Protein AF-A0A8T4QTF2-F1 (afdb_monomer)

Sequence (251 aa):
MQKRGQLYIIAALIFSAVLYTLATQANTYRQEDFAEGFDDLSTNYATESERLVNSLLYSNQDVLSGFTNFTLLFTGYTKSKNPSFGLIYIFEFNETIQVGNFLDRPIIIDTGDAQSYDFHNLEGCFDRVSAVVKFAGLSFSSDVAAGDIQECILTFPTKDQIWIGVDDAWYPFSVVRGKPTLMIVTRQEAQEQRKVFIGGEGFVRNNRDRPGLRSHCEQLSLTSCELAGNRRLCCVRDGDCVPQYNCMEEG

Solvent-accessible surface area (backbone atoms only — not comparable to full-atom values): 14714 Å² total; per-residue (Å²): 126,70,74,62,57,55,54,55,54,53,52,52,52,52,52,50,51,52,51,49,58,70,68,49,76,80,71,83,78,73,78,69,56,85,67,70,56,53,67,55,54,52,52,46,49,59,54,52,51,52,53,47,52,54,51,26,65,76,64,76,48,66,49,66,63,52,50,50,52,50,50,51,48,48,50,16,53,42,36,72,78,37,80,54,63,25,39,35,40,40,36,38,51,93,65,31,30,39,37,39,30,36,25,88,47,64,34,39,37,35,66,34,59,100,87,45,84,40,80,42,72,37,42,38,38,33,86,67,55,55,57,51,79,57,93,79,81,87,56,85,54,58,90,63,56,83,76,82,50,52,75,20,46,51,75,46,71,63,57,69,46,39,34,41,35,54,92,94,45,47,45,42,35,38,62,38,85,78,40,65,28,41,39,38,46,30,56,43,76,94,74,74,48,73,50,75,50,78,47,58,66,36,67,49,87,90,48,60,76,79,81,69,69,62,77,51,59,83,77,46,96,53,101,48,44,74,54,84,73,97,51,54,24,36,64,44,97,87,31,45,71,41,56,53,84,72,66,73,79,81,122

Structure (mmCIF, N/CA/C/O backbone):
data_AF-A0A8T4QTF2-F1
#
_entry.id   AF-A0A8T4QTF2-F1
#
loop_
_atom_site.group_PDB
_atom_site.id
_atom_site.type_symbol
_atom_site.label_atom_id
_atom_site.label_alt_id
_atom_site.label_comp_id
_atom_site.label_asym_id
_atom_site.label_entity_id
_atom_site.label_seq_id
_atom_site.pdbx_PDB_ins_code
_atom_site.Cartn_x
_atom_site.Cartn_y
_atom_site.Cartn_z
_atom_site.occupancy
_atom_site.B_iso_or_equiv
_atom_site.auth_seq_id
_atom_site.auth_comp_id
_atom_site.auth_asym_id
_atom_site.auth_atom_id
_atom_site.pdbx_PDB_model_num
ATOM 1 N N . MET A 1 1 ? -47.418 16.179 64.081 1.00 54.69 1 MET A N 1
ATOM 2 C CA . MET A 1 1 ? -47.709 16.414 62.644 1.00 54.69 1 MET A CA 1
ATOM 3 C C . MET A 1 1 ? -46.486 16.339 61.710 1.00 54.69 1 MET A C 1
ATOM 5 O O . MET A 1 1 ? -46.691 16.221 60.512 1.00 54.69 1 MET A O 1
ATOM 9 N N . GLN A 1 2 ? -45.236 16.300 62.199 1.00 58.75 2 GLN A N 1
ATOM 10 C CA . GLN A 1 2 ? -44.028 16.322 61.344 1.00 58.75 2 GLN A CA 1
ATOM 11 C C . GLN A 1 2 ? -43.726 15.036 60.540 1.00 58.75 2 GLN A C 1
ATOM 13 O O . GLN A 1 2 ? -43.054 15.110 59.517 1.00 58.75 2 GLN A O 1
ATOM 18 N N . LYS A 1 3 ? -44.256 13.865 60.930 1.00 68.88 3 LYS A N 1
ATOM 19 C CA . LYS A 1 3 ? -43.952 12.588 60.243 1.00 68.88 3 LYS A CA 1
ATOM 20 C C . LYS A 1 3 ? -44.583 12.451 58.849 1.00 68.88 3 LYS A C 1
ATOM 22 O O . LYS A 1 3 ? -44.072 11.709 58.022 1.00 68.88 3 LYS A O 1
ATOM 27 N N . ARG A 1 4 ? -45.678 13.171 58.570 1.00 76.00 4 ARG A N 1
ATOM 28 C CA . ARG A 1 4 ? -46.347 13.123 57.255 1.00 76.00 4 ARG A CA 1
ATOM 29 C C . ARG A 1 4 ? -45.612 13.957 56.202 1.00 76.00 4 ARG A C 1
ATOM 31 O O . ARG A 1 4 ? -45.563 13.548 55.053 1.00 76.00 4 ARG A O 1
ATOM 38 N N . GLY A 1 5 ? -44.992 15.073 56.598 1.00 82.38 5 GLY A N 1
ATOM 39 C CA . GLY A 1 5 ? -44.22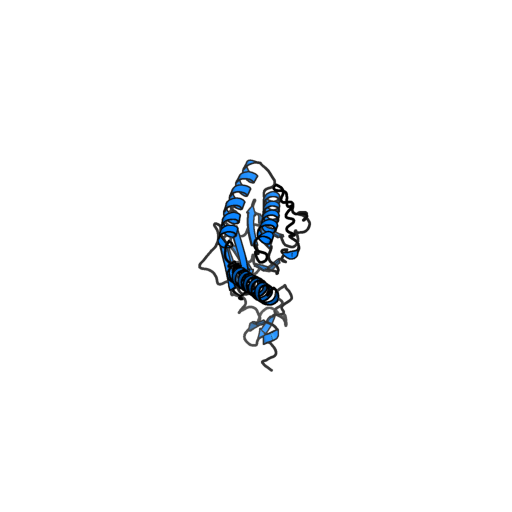1 15.932 55.688 1.00 82.38 5 GLY A CA 1
ATOM 40 C C . GLY A 1 5 ? -42.953 15.263 55.151 1.00 82.38 5 GLY A C 1
ATOM 41 O O . GLY A 1 5 ? -42.646 15.388 53.972 1.00 82.38 5 GLY A O 1
ATOM 42 N N . GLN A 1 6 ? -42.265 14.478 55.988 1.00 86.50 6 GLN A N 1
ATOM 43 C CA . GLN A 1 6 ? -41.068 13.729 55.583 1.00 86.50 6 GLN A CA 1
ATOM 44 C C . GLN A 1 6 ? -41.366 12.687 54.495 1.00 86.50 6 GLN A C 1
ATOM 46 O O . GLN A 1 6 ? -40.556 12.502 53.591 1.00 86.50 6 GLN A O 1
ATOM 51 N N . LEU A 1 7 ? -42.551 12.066 54.531 1.00 89.38 7 LEU A N 1
ATOM 52 C CA . LEU A 1 7 ? -42.971 11.094 53.520 1.00 89.38 7 LEU A CA 1
ATOM 53 C C . LEU A 1 7 ? -43.098 11.736 52.128 1.00 89.38 7 LEU A C 1
ATOM 55 O O . LEU A 1 7 ? -42.626 11.168 51.148 1.00 89.38 7 LEU A O 1
ATOM 59 N N . TYR A 1 8 ? -43.689 12.933 52.044 1.00 92.69 8 TYR A N 1
ATOM 60 C CA . TYR A 1 8 ? -43.851 13.642 50.770 1.00 92.69 8 TYR A CA 1
ATOM 61 C C . TYR A 1 8 ? -42.515 14.092 50.177 1.00 92.69 8 TYR A C 1
ATOM 63 O O . TYR A 1 8 ? -42.328 14.006 48.967 1.00 92.69 8 TYR A O 1
ATOM 71 N N . ILE A 1 9 ? -41.572 14.516 51.023 1.00 92.44 9 ILE A N 1
ATOM 72 C CA . ILE A 1 9 ? -40.227 14.904 50.577 1.00 92.44 9 ILE A CA 1
ATOM 73 C C . ILE A 1 9 ? -39.484 13.689 50.009 1.00 92.44 9 ILE A C 1
ATOM 75 O O . ILE A 1 9 ? -38.908 13.781 48.929 1.00 92.44 9 ILE A O 1
ATOM 79 N N . ILE A 1 10 ? -39.545 12.538 50.687 1.00 93.88 10 ILE A N 1
ATOM 80 C CA . ILE A 1 10 ? -38.922 11.296 50.205 1.00 93.88 10 ILE A CA 1
ATOM 81 C C . ILE A 1 10 ? -39.551 10.853 48.878 1.00 93.88 10 ILE A C 1
ATOM 83 O O . ILE A 1 10 ? -38.829 10.531 47.937 1.00 93.88 10 ILE A O 1
ATOM 87 N N . ALA A 1 11 ? -40.882 10.895 48.768 1.00 94.88 11 ALA A N 1
ATOM 88 C CA . ALA A 1 11 ? -41.582 10.542 47.536 1.00 94.88 11 ALA A CA 1
ATOM 89 C C . ALA A 1 11 ? -41.180 11.447 46.358 1.00 94.88 11 ALA A C 1
ATOM 91 O O . ALA A 1 11 ? -40.914 10.948 45.266 1.00 94.88 11 ALA A O 1
ATOM 92 N N . ALA A 1 12 ? -41.067 12.760 46.579 1.00 95.69 12 ALA A N 1
ATOM 93 C CA . ALA A 1 12 ? -40.634 13.709 45.554 1.00 95.69 12 ALA A CA 1
ATOM 94 C C . ALA A 1 12 ? -39.188 13.457 45.089 1.00 95.69 12 ALA A C 1
ATOM 96 O O . ALA A 1 12 ? -38.886 13.594 43.903 1.00 95.69 12 ALA A O 1
ATOM 97 N N . LEU A 1 13 ? -38.308 13.041 46.003 1.00 95.69 13 LEU A N 1
ATOM 98 C CA . LEU A 1 13 ? -36.909 12.728 45.706 1.00 95.69 13 LEU A CA 1
ATOM 99 C C . LEU A 1 13 ? -36.795 11.457 44.853 1.00 95.69 13 LEU A C 1
ATOM 101 O O . LEU A 1 13 ? -36.074 11.447 43.857 1.00 95.69 13 LEU A O 1
ATOM 105 N N . ILE A 1 14 ? -37.578 10.424 45.181 1.00 96.19 14 ILE A N 1
ATOM 106 C CA . ILE A 1 14 ? -37.669 9.190 44.386 1.00 96.19 14 ILE A CA 1
ATOM 107 C C . ILE A 1 14 ? -38.201 9.500 42.984 1.00 96.19 14 ILE A C 1
ATOM 109 O O . ILE A 1 14 ? -37.605 9.075 41.997 1.00 96.19 14 ILE A O 1
ATOM 113 N N . PHE A 1 15 ? -39.275 10.287 42.876 1.00 96.38 15 PHE A N 1
ATOM 114 C CA . PHE A 1 15 ? -39.830 10.675 41.576 1.00 96.38 15 PHE A CA 1
ATOM 115 C C . PHE A 1 15 ? -38.834 11.469 40.730 1.00 96.38 15 PHE A C 1
ATOM 117 O O . PHE A 1 15 ? -38.688 11.196 39.541 1.00 96.38 15 PHE A O 1
ATOM 124 N N . SER A 1 16 ? -38.108 12.404 41.342 1.00 94.94 16 SER A N 1
ATOM 125 C CA . SER A 1 16 ? -37.064 13.177 40.662 1.00 94.94 16 SER A CA 1
ATOM 126 C C . SER A 1 16 ? -35.930 12.283 40.156 1.00 94.94 16 SER A C 1
ATOM 128 O O . SER A 1 16 ? -35.481 12.453 39.026 1.00 94.94 16 SER A O 1
ATOM 130 N N . ALA A 1 17 ? -35.503 11.296 40.949 1.00 93.81 17 ALA A N 1
ATOM 131 C CA . ALA A 1 17 ? -34.475 10.340 40.544 1.00 93.81 17 ALA A CA 1
ATOM 132 C C . ALA A 1 17 ? -34.941 9.459 39.374 1.00 93.81 17 ALA A C 1
ATOM 134 O O . ALA A 1 17 ? -34.198 9.271 38.413 1.00 93.81 17 ALA A O 1
ATOM 135 N N . VAL A 1 18 ? -36.186 8.973 39.405 1.00 94.62 18 VAL A N 1
ATOM 136 C CA . VAL A 1 18 ? -36.769 8.185 38.306 1.00 94.62 18 VAL A CA 1
ATOM 137 C C . VAL A 1 18 ? -36.859 9.019 37.027 1.00 94.62 18 VAL A C 1
ATOM 139 O O . VAL A 1 18 ? -36.421 8.562 35.975 1.00 94.62 18 VAL A O 1
ATOM 142 N N . LEU A 1 19 ? -37.356 10.256 37.114 1.00 94.69 19 LEU A N 1
ATOM 143 C CA . LEU A 1 19 ? -37.434 11.163 35.967 1.00 94.69 19 LEU A CA 1
ATOM 144 C C . LEU A 1 19 ? -36.053 11.493 35.401 1.00 94.69 19 LEU A C 1
ATOM 146 O O . LEU A 1 19 ? -35.892 11.496 34.186 1.00 94.69 19 LEU A O 1
ATOM 150 N N . TYR A 1 20 ? -35.055 11.718 36.259 1.00 92.75 20 TYR A N 1
ATOM 151 C CA . TYR A 1 20 ? -33.676 11.927 35.826 1.00 92.75 20 TYR A CA 1
ATOM 152 C C . TYR A 1 20 ? -33.142 10.704 35.079 1.00 92.75 20 TYR A C 1
ATOM 154 O O . TYR A 1 20 ? -32.617 10.855 33.986 1.00 92.75 20 TYR A O 1
ATOM 162 N N . THR A 1 21 ? -33.360 9.501 35.615 1.00 86.00 21 THR A N 1
ATOM 163 C CA . THR A 1 21 ? -32.896 8.247 34.998 1.00 86.00 21 THR A CA 1
ATOM 164 C C . THR A 1 21 ? -33.556 7.999 33.638 1.00 86.00 21 THR A C 1
ATOM 166 O O . THR A 1 21 ? -32.902 7.524 32.715 1.00 86.00 21 THR A O 1
ATOM 169 N N . LEU A 1 22 ? -34.839 8.351 33.496 1.00 85.50 22 LEU A N 1
ATOM 170 C CA . LEU A 1 22 ? -35.576 8.264 32.230 1.00 85.50 22 LEU A CA 1
ATOM 171 C C . LEU A 1 22 ? -35.169 9.353 31.225 1.00 85.50 22 LEU A C 1
ATOM 173 O O . LEU A 1 22 ? -35.201 9.114 30.022 1.00 85.50 22 LEU A O 1
ATOM 177 N N . ALA A 1 23 ? -34.816 10.549 31.704 1.00 85.69 23 ALA A N 1
ATOM 178 C CA . ALA A 1 23 ? -34.397 11.668 30.862 1.00 85.69 23 ALA A CA 1
ATOM 179 C C . ALA A 1 23 ? -32.939 11.540 30.402 1.00 85.69 23 ALA A C 1
ATOM 181 O O . ALA A 1 23 ? -32.593 11.980 29.305 1.00 85.69 23 ALA A O 1
ATOM 182 N N . THR A 1 24 ? -32.073 10.935 31.216 1.00 83.12 24 THR A N 1
ATOM 183 C CA . THR A 1 24 ? -30.716 10.598 30.802 1.00 83.12 24 THR A CA 1
ATOM 184 C C . THR A 1 24 ? -30.779 9.469 29.789 1.00 83.12 24 THR A C 1
ATOM 186 O O . THR A 1 24 ? -31.102 8.335 30.134 1.00 83.12 24 THR A O 1
ATOM 189 N N . GLN A 1 25 ? -30.433 9.763 28.537 1.00 63.28 25 GLN A N 1
ATOM 190 C CA . GLN A 1 25 ? -30.141 8.725 27.555 1.00 63.28 25 GLN A CA 1
ATOM 191 C C . GLN A 1 25 ? -28.893 7.968 28.022 1.00 63.28 25 GLN A C 1
ATOM 193 O O . GLN A 1 25 ? -27.762 8.385 27.780 1.00 63.28 25 GLN A O 1
ATOM 198 N N . ALA A 1 26 ? -29.102 6.880 28.763 1.00 57.25 26 ALA A N 1
ATOM 199 C CA . ALA A 1 26 ? -28.045 5.955 29.123 1.00 57.25 26 ALA A CA 1
ATOM 200 C C . ALA A 1 26 ? -27.598 5.251 27.839 1.00 57.25 26 ALA A C 1
ATOM 202 O O . ALA A 1 26 ? -28.331 4.435 27.289 1.00 57.25 26 ALA A O 1
ATOM 203 N N . ASN A 1 27 ? -26.405 5.602 27.364 1.00 53.06 27 ASN A N 1
ATOM 204 C CA . ASN A 1 27 ? -25.771 5.061 26.165 1.00 53.06 27 ASN A CA 1
ATOM 205 C C . ASN A 1 27 ? -26.536 5.323 24.867 1.00 53.06 27 ASN A C 1
ATOM 207 O O . ASN A 1 27 ? -27.290 4.488 24.370 1.00 53.06 27 ASN A O 1
ATOM 211 N N . THR A 1 28 ? -26.208 6.437 24.215 1.00 43.06 28 THR A N 1
ATOM 212 C CA . THR A 1 28 ? -26.259 6.454 22.755 1.00 43.06 28 THR A CA 1
ATOM 213 C C . THR A 1 28 ? -25.203 5.462 22.271 1.00 43.06 28 THR A C 1
ATOM 215 O O . THR A 1 28 ? -24.020 5.787 22.196 1.00 43.06 28 THR A O 1
ATOM 218 N N . TYR A 1 29 ? -25.612 4.221 22.005 1.00 44.94 29 TYR A N 1
ATOM 219 C CA . TYR A 1 29 ? -24.789 3.270 21.272 1.00 44.94 29 TYR A CA 1
ATOM 220 C C . TYR A 1 29 ? -24.725 3.801 19.838 1.00 44.94 29 TYR A C 1
ATOM 222 O O . TYR A 1 29 ? -25.570 3.487 19.003 1.00 44.94 29 TYR A O 1
ATOM 230 N N . ARG A 1 30 ? -23.790 4.723 19.578 1.00 49.03 30 ARG A N 1
ATOM 231 C CA . ARG A 1 30 ? -23.415 5.057 18.209 1.00 49.03 30 ARG A CA 1
ATOM 232 C C . ARG A 1 30 ? -22.780 3.797 17.663 1.00 49.03 30 ARG A C 1
ATOM 234 O O . ARG A 1 30 ? -21.640 3.477 17.979 1.00 49.03 30 ARG A O 1
ATOM 241 N N . GLN A 1 31 ? -23.574 3.056 16.909 1.00 45.44 31 GLN A N 1
ATOM 242 C CA . GLN A 1 31 ? -23.059 2.081 15.978 1.00 45.44 31 GLN A CA 1
ATOM 243 C C . GLN A 1 31 ? -22.327 2.920 14.926 1.00 45.44 31 GLN A C 1
ATOM 245 O O . GLN A 1 31 ? -22.936 3.376 13.965 1.00 45.44 31 GLN A O 1
ATOM 250 N N . GLU A 1 32 ? -21.068 3.279 15.207 1.00 50.56 32 GLU A N 1
ATOM 251 C CA . GLU A 1 32 ? -20.176 3.758 14.160 1.00 50.56 32 GLU A CA 1
ATOM 252 C C . GLU A 1 32 ? -20.115 2.612 13.166 1.00 50.56 32 GLU A C 1
ATOM 254 O O . GLU A 1 32 ? -19.647 1.511 13.474 1.00 50.56 32 GLU A O 1
ATOM 259 N N . ASP A 1 33 ? -20.717 2.835 12.007 1.00 54.78 33 ASP A N 1
ATOM 260 C CA . ASP A 1 33 ? -20.550 1.935 10.894 1.00 54.78 33 ASP A CA 1
ATOM 261 C C . ASP A 1 33 ? -19.053 2.011 10.586 1.00 54.78 33 ASP A C 1
ATOM 263 O O . ASP A 1 33 ? -18.577 3.012 10.073 1.00 54.78 33 ASP A O 1
ATOM 267 N N . PHE A 1 34 ? -18.261 1.005 10.962 1.00 53.62 34 PHE A N 1
ATOM 268 C CA . PHE A 1 34 ? -16.804 1.002 10.726 1.00 53.62 34 PHE A CA 1
ATOM 269 C C . PHE A 1 34 ? -16.446 1.070 9.221 1.00 53.62 34 PHE A C 1
ATOM 271 O O . PHE A 1 34 ? -15.280 1.200 8.846 1.00 53.62 34 PHE A O 1
ATOM 278 N N . ALA A 1 35 ? -17.461 0.979 8.357 1.00 57.09 35 ALA A N 1
ATOM 279 C CA . ALA A 1 35 ? -17.429 1.285 6.935 1.00 57.09 35 ALA A CA 1
ATOM 280 C C . ALA A 1 35 ? -17.369 2.792 6.611 1.00 57.09 35 ALA A C 1
ATOM 282 O O . ALA A 1 35 ? -16.917 3.156 5.523 1.00 57.09 35 ALA A O 1
ATOM 283 N N . GLU A 1 36 ? -17.851 3.649 7.507 1.00 62.19 36 GLU A N 1
ATOM 284 C CA . GLU A 1 36 ? -17.919 5.096 7.347 1.00 62.19 36 GLU A CA 1
ATOM 285 C C . GLU A 1 36 ? -16.490 5.657 7.351 1.00 62.19 36 GLU A C 1
ATOM 287 O O . GLU A 1 36 ? -15.720 5.500 8.299 1.00 62.19 36 GLU A O 1
ATOM 292 N N . GLY A 1 37 ? -16.091 6.233 6.219 1.00 73.44 37 GLY A N 1
ATOM 293 C CA . GLY A 1 37 ? -14.753 6.773 6.007 1.00 73.44 37 GLY A CA 1
ATOM 294 C C . GLY A 1 37 ? -13.768 5.851 5.285 1.00 73.44 37 GLY A C 1
ATOM 295 O O . GLY A 1 37 ? -12.701 6.329 4.919 1.00 73.44 37 GLY A O 1
ATOM 296 N N . PHE A 1 38 ? -14.077 4.577 5.002 1.00 79.56 38 PHE A N 1
ATOM 297 C CA . PHE A 1 38 ? -13.170 3.754 4.179 1.00 79.56 38 PHE A CA 1
ATOM 298 C C . PHE A 1 38 ? -12.968 4.356 2.781 1.00 79.56 38 PHE A C 1
ATOM 300 O O . PHE A 1 38 ? -11.829 4.536 2.340 1.00 79.56 38 PHE A O 1
ATOM 307 N N . ASP A 1 39 ? -14.068 4.697 2.110 1.00 81.00 39 ASP A N 1
ATOM 308 C CA . ASP A 1 39 ? -14.041 5.284 0.769 1.00 81.00 39 ASP A CA 1
ATOM 309 C C . ASP A 1 39 ? -13.392 6.674 0.788 1.00 81.00 39 ASP A C 1
ATOM 311 O O . ASP A 1 39 ? -12.603 7.000 -0.102 1.00 81.00 39 ASP A O 1
ATOM 315 N N . ASP A 1 40 ? -13.647 7.458 1.841 1.00 85.00 40 ASP A N 1
ATOM 316 C CA . ASP A 1 40 ? -13.049 8.781 2.021 1.00 85.00 40 ASP A CA 1
ATOM 317 C C . ASP A 1 40 ? -11.539 8.683 2.233 1.00 85.00 40 ASP A C 1
ATOM 319 O O . ASP A 1 40 ? -10.783 9.344 1.526 1.00 85.00 40 ASP A O 1
ATOM 323 N N . LEU A 1 41 ? -11.069 7.832 3.154 1.00 85.31 41 LEU A N 1
ATOM 324 C CA . LEU A 1 41 ? -9.639 7.620 3.396 1.00 85.31 41 LEU A CA 1
ATOM 325 C C . LEU A 1 41 ? -8.950 7.086 2.138 1.00 85.31 41 LEU A C 1
ATOM 327 O O . LEU A 1 41 ? -7.855 7.534 1.801 1.00 85.31 41 LEU A O 1
ATOM 331 N N . SER A 1 42 ? -9.607 6.186 1.408 1.00 83.12 42 SER A N 1
ATOM 332 C CA . SER A 1 42 ? -9.046 5.615 0.186 1.00 83.12 42 SER A CA 1
ATOM 333 C C . SER A 1 42 ? -8.917 6.645 -0.937 1.00 83.12 42 SER A C 1
ATOM 335 O O . SER A 1 42 ? -7.863 6.766 -1.565 1.00 83.12 42 SER A O 1
ATOM 337 N N . THR A 1 43 ? -9.963 7.445 -1.147 1.00 84.25 43 THR A N 1
ATOM 338 C CA . THR A 1 43 ? -9.974 8.543 -2.125 1.00 84.25 43 THR A CA 1
ATOM 339 C C . THR A 1 43 ? -8.966 9.629 -1.752 1.00 84.25 43 THR A C 1
ATOM 341 O O . THR A 1 43 ? -8.285 10.182 -2.621 1.00 84.25 43 THR A O 1
ATOM 344 N N . ASN A 1 44 ? -8.835 9.915 -0.456 1.00 87.44 44 ASN A N 1
ATOM 345 C CA . ASN A 1 44 ? -7.905 10.909 0.055 1.00 87.44 44 ASN A CA 1
ATOM 346 C C . ASN A 1 44 ? -6.452 10.461 -0.154 1.00 87.44 44 ASN A C 1
ATOM 348 O O . ASN A 1 44 ? -5.662 11.239 -0.674 1.00 87.44 44 ASN A O 1
ATOM 352 N N . TYR A 1 45 ? -6.106 9.195 0.126 1.00 87.12 45 TYR A N 1
ATOM 353 C CA . TYR A 1 45 ? -4.770 8.683 -0.207 1.00 87.12 45 TYR A CA 1
ATOM 354 C C . TYR A 1 45 ? -4.488 8.806 -1.705 1.00 87.12 45 TYR A C 1
ATOM 356 O O . TYR A 1 45 ? -3.437 9.315 -2.086 1.00 87.12 45 TYR A O 1
ATOM 364 N N . ALA A 1 46 ? -5.411 8.358 -2.564 1.00 83.94 46 ALA A N 1
ATOM 365 C CA . ALA A 1 46 ? -5.227 8.412 -4.015 1.00 83.94 46 ALA A CA 1
ATOM 366 C C . ALA A 1 46 ? -4.933 9.843 -4.494 1.00 83.94 46 ALA A C 1
ATOM 368 O O . ALA A 1 46 ? -3.967 10.071 -5.216 1.00 83.94 46 ALA A O 1
ATOM 369 N N . THR A 1 47 ? -5.712 10.814 -4.014 1.00 86.62 47 THR A N 1
ATOM 370 C CA . THR A 1 47 ? -5.574 12.224 -4.402 1.00 86.62 47 THR A CA 1
ATOM 371 C C . THR A 1 47 ? -4.301 12.862 -3.836 1.00 86.62 47 THR A C 1
ATOM 373 O O . THR A 1 47 ? -3.578 13.559 -4.548 1.00 86.62 47 THR A O 1
ATOM 376 N N . GLU A 1 48 ? -4.010 12.647 -2.553 1.00 88.88 48 GLU A N 1
ATOM 377 C CA . GLU A 1 48 ? -2.868 13.274 -1.879 1.00 88.88 48 GLU A CA 1
ATOM 378 C C . GLU A 1 48 ? -1.533 12.654 -2.303 1.00 88.88 48 GLU A C 1
ATOM 380 O O . GLU A 1 48 ? -0.545 13.372 -2.448 1.00 88.88 48 GLU A O 1
ATOM 385 N N . SER A 1 49 ? -1.505 11.350 -2.591 1.00 87.25 49 SER A N 1
ATOM 386 C CA . SER A 1 49 ? -0.313 10.679 -3.119 1.00 87.25 49 SER A CA 1
ATOM 387 C C . SER A 1 49 ? 0.070 11.196 -4.511 1.00 87.25 49 SER A C 1
ATOM 389 O O . SER A 1 49 ? 1.242 11.481 -4.751 1.00 87.25 49 SER A O 1
ATOM 391 N N . GLU A 1 50 ? -0.898 11.420 -5.406 1.00 86.06 50 GLU A N 1
ATOM 392 C CA . GLU A 1 50 ? -0.650 12.015 -6.725 1.00 86.06 50 GLU A CA 1
ATOM 393 C C . GLU A 1 50 ? -0.120 13.455 -6.608 1.00 86.06 50 GLU A C 1
ATOM 395 O O . GLU A 1 50 ? 0.863 13.828 -7.255 1.00 86.06 50 GLU A O 1
ATOM 400 N N . ARG A 1 51 ? -0.731 14.272 -5.738 1.00 89.12 51 ARG A N 1
ATOM 401 C CA . ARG A 1 51 ? -0.269 15.642 -5.454 1.00 89.12 51 ARG A CA 1
ATOM 402 C C . ARG A 1 51 ? 1.151 15.662 -4.905 1.00 89.12 51 ARG A C 1
ATOM 404 O O . ARG A 1 51 ? 1.957 16.487 -5.339 1.00 89.12 51 ARG A O 1
ATOM 411 N N . LEU A 1 52 ? 1.461 14.756 -3.981 1.00 89.81 52 LEU A N 1
ATOM 412 C CA . LEU A 1 52 ? 2.793 14.622 -3.414 1.00 89.81 52 LEU A CA 1
ATOM 413 C C . LEU A 1 52 ? 3.816 14.255 -4.486 1.00 89.81 52 LEU A C 1
ATOM 415 O O . LEU A 1 52 ? 4.838 14.928 -4.574 1.00 89.81 52 LEU A O 1
ATOM 419 N N . VAL A 1 53 ? 3.551 13.229 -5.301 1.00 87.62 53 VAL A N 1
ATOM 420 C CA . VAL A 1 53 ? 4.473 12.809 -6.368 1.00 87.62 53 VAL A CA 1
ATOM 421 C C . VAL A 1 53 ? 4.761 13.980 -7.300 1.00 87.62 53 VAL A C 1
ATOM 423 O O . VAL A 1 53 ? 5.925 14.299 -7.528 1.00 87.62 53 VAL A O 1
ATOM 426 N N . ASN A 1 54 ? 3.728 14.701 -7.740 1.00 87.94 54 ASN A N 1
ATOM 427 C CA . ASN A 1 54 ? 3.906 15.906 -8.549 1.00 87.94 54 ASN A CA 1
ATOM 428 C C . ASN A 1 54 ? 4.784 16.950 -7.834 1.00 87.94 54 ASN A C 1
ATOM 430 O O . ASN A 1 54 ? 5.730 17.470 -8.422 1.00 87.94 54 ASN A O 1
ATOM 434 N N . SER A 1 55 ? 4.540 17.220 -6.549 1.00 90.94 55 SER A N 1
ATOM 435 C CA . SER A 1 55 ? 5.357 18.149 -5.756 1.00 90.94 55 SER A CA 1
ATOM 436 C C . SER A 1 55 ? 6.823 17.704 -5.613 1.00 90.94 55 SER A C 1
ATOM 438 O O . SER A 1 55 ? 7.731 18.540 -5.660 1.00 90.94 55 SER A O 1
ATOM 440 N N . LEU A 1 56 ? 7.082 16.406 -5.435 1.00 88.88 56 LEU A N 1
ATOM 441 C CA . LEU A 1 56 ? 8.434 15.848 -5.313 1.00 88.88 56 LEU A CA 1
ATOM 442 C C . LEU A 1 56 ? 9.188 15.934 -6.646 1.00 88.88 56 LEU A C 1
ATOM 444 O O . LEU A 1 56 ? 10.355 16.328 -6.660 1.00 88.88 56 LEU A O 1
ATOM 448 N N . LEU A 1 57 ? 8.497 15.679 -7.763 1.00 87.44 57 LEU A N 1
ATOM 449 C CA . LEU A 1 57 ? 9.036 15.841 -9.116 1.00 87.44 57 LEU A CA 1
ATOM 450 C C . LEU A 1 57 ? 9.466 17.289 -9.389 1.00 87.44 57 LEU A C 1
ATOM 452 O O . LEU A 1 57 ? 10.555 17.518 -9.908 1.00 87.44 57 LEU A O 1
ATOM 456 N N . TYR A 1 58 ? 8.653 18.278 -9.000 1.00 88.56 58 TYR A N 1
ATOM 457 C CA . TYR A 1 58 ? 8.994 19.694 -9.194 1.00 88.56 58 TYR A CA 1
ATOM 458 C C . TYR A 1 58 ? 10.140 20.188 -8.301 1.00 88.56 58 TYR A C 1
ATOM 460 O O . TYR A 1 58 ? 10.827 21.144 -8.660 1.00 88.56 58 TYR A O 1
ATOM 468 N N . SER A 1 59 ? 10.346 19.572 -7.136 1.00 87.69 59 SER A N 1
ATOM 469 C CA . SER A 1 59 ? 11.333 20.016 -6.143 1.00 87.69 59 SER A CA 1
ATOM 470 C C . SER A 1 59 ? 12.688 19.303 -6.230 1.00 87.69 59 SER A C 1
ATOM 472 O O . SER A 1 59 ? 13.572 19.610 -5.431 1.00 87.69 59 SER A O 1
ATOM 474 N N . ASN A 1 60 ? 12.883 18.401 -7.204 1.00 81.12 60 ASN A N 1
ATOM 475 C CA . ASN A 1 60 ? 14.088 17.568 -7.360 1.00 81.12 60 ASN A CA 1
ATOM 476 C C . ASN A 1 60 ? 14.470 16.803 -6.076 1.00 81.12 60 ASN A C 1
ATOM 478 O O . ASN A 1 60 ? 15.651 16.598 -5.790 1.00 81.12 60 ASN A O 1
ATOM 482 N N . GLN A 1 61 ? 13.475 16.418 -5.277 1.00 85.12 61 GLN A N 1
ATOM 483 C CA . GLN A 1 61 ? 13.677 15.585 -4.096 1.00 85.12 61 GLN A CA 1
ATOM 484 C C . GLN A 1 61 ? 13.665 14.101 -4.476 1.00 85.12 61 GLN A C 1
ATOM 486 O O . GLN A 1 61 ? 13.212 13.723 -5.555 1.00 85.12 61 GLN A O 1
ATOM 491 N N . ASP A 1 62 ? 14.151 13.249 -3.573 1.00 88.31 62 ASP A N 1
ATOM 492 C CA . ASP A 1 62 ? 14.040 11.799 -3.728 1.00 88.31 62 ASP A CA 1
ATOM 493 C C . ASP A 1 62 ? 12.563 11.377 -3.654 1.00 88.31 62 ASP A C 1
ATOM 495 O O . ASP A 1 62 ? 11.948 11.358 -2.583 1.00 88.31 62 ASP A O 1
ATOM 499 N N . VAL A 1 63 ? 11.995 11.069 -4.823 1.00 88.19 63 VAL A N 1
ATOM 500 C CA . VAL A 1 63 ? 10.574 10.754 -4.995 1.00 88.19 63 VAL A CA 1
ATOM 501 C C . VAL A 1 63 ? 10.194 9.474 -4.251 1.00 88.19 63 VAL A C 1
ATOM 503 O O . VAL A 1 63 ? 9.164 9.454 -3.581 1.00 88.19 63 VAL A O 1
ATOM 506 N N . LEU A 1 64 ? 11.021 8.424 -4.314 1.00 87.62 64 LEU A N 1
ATOM 507 C CA . LEU A 1 64 ? 10.719 7.134 -3.682 1.00 87.62 64 LEU A CA 1
ATOM 508 C C . LEU A 1 64 ? 10.752 7.245 -2.157 1.00 87.62 64 LEU A C 1
ATOM 510 O O . LEU A 1 64 ? 9.839 6.771 -1.477 1.00 87.62 64 LEU A O 1
ATOM 514 N N . SER A 1 65 ? 11.772 7.912 -1.614 1.00 87.81 65 SER A N 1
ATOM 515 C CA . SER A 1 65 ? 11.887 8.137 -0.170 1.00 87.81 65 SER A CA 1
ATOM 516 C C . SER A 1 65 ? 10.757 9.031 0.355 1.00 87.81 65 SER A C 1
ATOM 518 O O . SER A 1 65 ? 10.104 8.698 1.349 1.00 87.81 65 SER A O 1
ATOM 520 N N . GLY A 1 66 ? 10.448 10.122 -0.356 1.00 88.50 66 GLY A N 1
ATOM 521 C CA . GLY A 1 66 ? 9.340 11.016 -0.014 1.00 88.50 66 GLY A CA 1
ATOM 522 C C . GLY A 1 66 ? 7.978 10.316 -0.051 1.00 88.50 66 GLY A C 1
ATOM 523 O O . GLY A 1 66 ? 7.182 10.466 0.879 1.00 88.50 66 GLY A O 1
ATOM 524 N N . PHE A 1 67 ? 7.734 9.496 -1.076 1.00 88.50 67 PHE A N 1
ATOM 525 C CA . PHE A 1 67 ? 6.513 8.700 -1.212 1.00 88.50 67 PHE A CA 1
ATOM 526 C C . PHE A 1 67 ? 6.376 7.647 -0.104 1.00 88.50 67 PHE A C 1
ATOM 528 O O . PHE A 1 67 ? 5.304 7.495 0.491 1.00 88.50 67 PHE A O 1
ATOM 535 N N . THR A 1 68 ? 7.470 6.956 0.224 1.00 88.31 68 THR A N 1
ATOM 536 C CA . THR A 1 68 ? 7.507 5.964 1.308 1.00 88.31 68 THR A CA 1
ATOM 537 C C . THR A 1 68 ? 7.174 6.622 2.648 1.00 88.31 68 THR A C 1
ATOM 539 O O . THR A 1 68 ? 6.302 6.148 3.374 1.00 88.31 68 THR A O 1
ATOM 542 N N . ASN A 1 69 ? 7.800 7.762 2.953 1.00 87.50 69 ASN A N 1
ATOM 543 C CA . ASN A 1 69 ? 7.557 8.501 4.193 1.00 87.50 69 ASN A CA 1
ATOM 544 C C . ASN A 1 69 ? 6.103 8.986 4.307 1.00 87.50 69 ASN A C 1
ATOM 546 O O . ASN A 1 69 ? 5.456 8.804 5.337 1.00 87.50 69 ASN A O 1
ATOM 550 N N . PHE A 1 70 ? 5.549 9.546 3.230 1.00 88.75 70 PHE A N 1
ATOM 551 C CA . PHE A 1 70 ? 4.132 9.902 3.193 1.00 88.75 70 PHE A CA 1
ATOM 552 C C . PHE A 1 70 ? 3.234 8.702 3.475 1.00 88.75 70 PHE A C 1
ATOM 554 O O . PHE A 1 70 ? 2.313 8.802 4.282 1.00 88.75 70 PHE A O 1
ATOM 561 N N . THR A 1 71 ? 3.522 7.561 2.850 1.00 88.69 71 THR A N 1
ATOM 562 C CA . THR A 1 71 ? 2.716 6.353 3.016 1.00 88.69 71 THR A CA 1
ATOM 563 C C . THR A 1 71 ? 2.736 5.856 4.458 1.00 88.69 71 THR A C 1
ATOM 565 O O . THR A 1 71 ? 1.690 5.476 4.983 1.00 88.69 71 THR A O 1
ATOM 568 N N . LEU A 1 72 ? 3.878 5.937 5.144 1.00 87.00 72 LEU A N 1
ATOM 569 C CA . LEU A 1 72 ? 3.974 5.619 6.571 1.00 87.00 72 LEU A CA 1
ATOM 570 C C . LEU A 1 72 ? 3.146 6.558 7.435 1.00 87.00 72 LEU A C 1
ATOM 572 O O . LEU A 1 72 ? 2.373 6.100 8.276 1.00 87.00 72 LEU A O 1
ATOM 576 N N . LEU A 1 73 ? 3.289 7.867 7.223 1.00 85.94 73 LEU A N 1
ATOM 577 C CA . LEU A 1 73 ? 2.552 8.877 7.978 1.00 85.94 73 LEU A CA 1
ATOM 578 C C . LEU A 1 73 ? 1.047 8.725 7.762 1.00 85.94 73 LEU A C 1
ATOM 580 O O . LEU A 1 73 ? 0.272 8.787 8.717 1.00 85.94 73 LEU A O 1
ATOM 584 N N . PHE A 1 74 ? 0.636 8.465 6.522 1.00 86.94 74 PHE A N 1
ATOM 585 C CA . PHE A 1 74 ? -0.756 8.227 6.181 1.00 86.94 74 PHE A CA 1
ATOM 586 C C . PHE A 1 74 ? -1.280 6.929 6.797 1.00 86.94 74 PHE A C 1
ATOM 588 O O . PHE A 1 74 ? -2.384 6.910 7.339 1.00 86.94 74 PHE A O 1
ATOM 595 N N . THR A 1 75 ? -0.494 5.852 6.777 1.00 85.75 75 THR A N 1
ATOM 596 C CA . THR A 1 75 ? -0.861 4.578 7.414 1.00 85.75 75 THR A CA 1
ATOM 597 C C . THR A 1 75 ? -0.997 4.754 8.930 1.00 85.75 75 THR A C 1
ATOM 599 O O . THR A 1 75 ? -1.975 4.317 9.526 1.00 85.75 75 THR A O 1
ATOM 602 N N . GLY A 1 76 ? -0.087 5.490 9.574 1.00 84.50 76 GLY A N 1
ATOM 603 C CA . GLY A 1 76 ? -0.206 5.833 10.994 1.00 84.50 76 GLY A CA 1
ATOM 604 C C . GLY A 1 76 ? -1.453 6.673 11.294 1.00 84.50 76 GLY A C 1
ATOM 605 O O . GLY A 1 76 ? -2.192 6.384 12.237 1.00 84.50 76 GLY A O 1
ATOM 606 N N . TYR A 1 77 ? -1.737 7.681 10.466 1.00 84.12 77 TYR A N 1
ATOM 607 C CA . TYR A 1 77 ? -2.942 8.504 10.588 1.00 84.12 77 TYR A CA 1
ATOM 608 C C . TYR A 1 77 ? -4.224 7.678 10.424 1.00 84.12 77 TYR A C 1
ATOM 610 O O . TYR A 1 77 ? -5.114 7.750 11.272 1.00 84.12 77 TYR A O 1
ATOM 618 N N . THR A 1 78 ? -4.316 6.870 9.369 1.00 83.81 78 THR A N 1
ATOM 619 C CA . THR A 1 78 ? -5.492 6.035 9.091 1.00 83.81 78 THR A CA 1
ATOM 620 C C . THR A 1 78 ? -5.720 5.009 10.178 1.00 83.81 78 THR A C 1
ATOM 622 O O . THR A 1 78 ? -6.849 4.902 10.633 1.00 83.81 78 THR A O 1
ATOM 625 N N . LYS A 1 79 ? -4.677 4.357 10.700 1.00 80.12 79 LYS A N 1
ATOM 626 C CA . LYS A 1 79 ? -4.802 3.436 11.841 1.00 80.12 79 LYS A CA 1
ATOM 627 C C . LYS A 1 79 ? -5.379 4.098 13.092 1.00 80.12 79 LYS A C 1
ATOM 629 O O . LYS A 1 79 ? -6.103 3.449 13.840 1.00 80.12 79 LYS A O 1
ATOM 634 N N . SER A 1 80 ? -5.107 5.389 13.313 1.00 79.94 80 SER A N 1
ATOM 635 C CA . SER A 1 80 ? -5.713 6.139 14.426 1.00 79.94 80 SER A CA 1
ATOM 636 C C . SER A 1 80 ? -7.219 6.382 14.258 1.00 79.94 80 SER A C 1
ATOM 638 O O . SER A 1 80 ? -7.907 6.660 15.239 1.00 79.94 80 SER A O 1
ATOM 640 N N . LYS A 1 81 ? -7.724 6.306 13.020 1.00 80.69 81 LYS A N 1
ATOM 641 C CA . LYS A 1 81 ? -9.136 6.502 12.661 1.00 80.69 81 LYS A CA 1
ATOM 642 C C . LYS A 1 81 ? -9.872 5.182 12.466 1.00 80.69 81 LYS A C 1
ATOM 644 O O . LYS A 1 81 ? -10.988 5.033 12.939 1.00 80.69 81 LYS A O 1
ATOM 649 N N . ASN A 1 82 ? -9.237 4.239 11.785 1.00 78.75 82 ASN A N 1
ATOM 650 C CA . ASN A 1 82 ? -9.735 2.912 11.482 1.00 78.75 82 ASN A CA 1
ATOM 651 C C . ASN A 1 82 ? -8.594 1.898 11.709 1.00 78.75 82 ASN A C 1
ATOM 653 O O . ASN A 1 82 ? -7.738 1.723 10.838 1.00 78.75 82 ASN A O 1
ATOM 657 N N . PRO A 1 83 ? -8.573 1.219 12.871 1.00 79.88 83 PRO A N 1
ATOM 658 C CA . PRO A 1 83 ? -7.555 0.225 13.208 1.00 79.88 83 PRO A CA 1
ATOM 659 C C . PRO A 1 83 ? -7.545 -1.025 12.322 1.00 79.88 83 PRO A C 1
ATOM 661 O O . PRO A 1 83 ? -6.693 -1.873 12.527 1.00 79.88 83 PRO A O 1
ATOM 664 N N . SER A 1 84 ? -8.470 -1.181 11.376 1.00 78.69 84 SER A N 1
ATOM 665 C CA . SER A 1 84 ? -8.477 -2.283 10.401 1.00 78.69 84 SER A CA 1
ATOM 666 C C . SER A 1 84 ? -8.105 -1.810 8.990 1.00 78.69 84 SER A C 1
ATOM 668 O O . SER A 1 84 ? -8.236 -2.558 8.019 1.00 78.69 84 SER A O 1
ATOM 670 N N . PHE A 1 85 ? -7.667 -0.553 8.847 1.00 81.88 85 PHE A N 1
ATOM 671 C CA . PHE A 1 85 ? -7.282 0.006 7.560 1.00 81.88 85 PHE A CA 1
ATOM 672 C C . PHE A 1 85 ? -5.913 -0.525 7.114 1.00 81.88 85 PHE A C 1
ATOM 674 O O . PHE A 1 85 ? -4.877 -0.100 7.620 1.00 81.88 85 PHE A O 1
ATOM 681 N N . GLY A 1 86 ? -5.927 -1.450 6.156 1.00 84.00 86 GLY A N 1
ATOM 682 C CA . GLY A 1 86 ? -4.747 -1.966 5.474 1.00 84.00 86 GLY A CA 1
ATOM 683 C C . GLY A 1 86 ? -4.510 -1.288 4.121 1.00 84.00 86 GLY A C 1
ATOM 684 O O . GLY A 1 86 ? -5.442 -0.819 3.465 1.00 84.00 86 GLY A O 1
ATOM 685 N N . LEU A 1 87 ? -3.249 -1.233 3.694 1.00 87.94 87 LEU A N 1
ATOM 686 C CA . LEU A 1 87 ? -2.847 -0.578 2.452 1.00 87.94 87 LEU A CA 1
ATOM 687 C C . LEU A 1 87 ? -1.817 -1.416 1.693 1.00 87.94 87 LEU A C 1
ATOM 689 O O . LEU A 1 87 ? -0.844 -1.886 2.277 1.00 87.94 87 LEU A O 1
ATOM 693 N N . ILE A 1 88 ? -2.006 -1.537 0.380 1.00 90.38 88 ILE A N 1
ATOM 694 C CA . ILE A 1 88 ? -0.982 -1.995 -0.558 1.00 90.38 88 ILE A CA 1
ATOM 695 C C . ILE A 1 88 ? -0.786 -0.887 -1.599 1.00 90.38 88 ILE A C 1
ATOM 697 O O . ILE A 1 88 ? -1.739 -0.248 -2.046 1.00 90.38 88 ILE A O 1
ATOM 701 N N . TYR A 1 89 ? 0.444 -0.622 -2.014 1.00 89.81 89 TYR A N 1
ATOM 702 C CA . TYR A 1 89 ? 0.682 0.306 -3.122 1.00 89.81 89 TYR A CA 1
ATOM 703 C C . TYR A 1 89 ? 1.631 -0.295 -4.144 1.00 89.81 89 TYR A C 1
ATOM 705 O O . TYR A 1 89 ? 2.460 -1.137 -3.804 1.00 89.81 89 TYR A O 1
ATOM 713 N N . ILE A 1 90 ? 1.508 0.166 -5.388 1.00 89.62 90 ILE A N 1
ATOM 714 C CA . ILE A 1 90 ? 2.425 -0.133 -6.485 1.00 89.62 90 ILE A CA 1
ATOM 715 C C . ILE A 1 90 ? 2.842 1.197 -7.101 1.00 89.62 90 ILE A C 1
ATOM 717 O O . ILE A 1 90 ? 2.045 1.900 -7.719 1.00 89.62 90 ILE A O 1
ATOM 721 N N . PHE A 1 91 ? 4.108 1.547 -6.980 1.00 88.44 91 PHE A N 1
ATOM 722 C CA . PHE A 1 91 ? 4.614 2.789 -7.532 1.00 88.44 91 PHE A CA 1
ATOM 723 C C . PHE A 1 91 ? 5.729 2.510 -8.529 1.00 88.44 91 PHE A C 1
ATOM 725 O O . PHE A 1 91 ? 6.764 1.974 -8.152 1.00 88.44 91 PHE A O 1
ATOM 732 N N . GLU A 1 92 ? 5.514 2.862 -9.796 1.00 88.38 92 GLU A N 1
ATOM 733 C CA . GLU A 1 92 ? 6.583 2.875 -10.792 1.00 88.38 92 GLU A CA 1
ATOM 734 C C . GLU A 1 92 ? 7.203 4.267 -10.869 1.00 88.38 92 GLU A C 1
ATOM 736 O O . GLU A 1 92 ? 6.506 5.273 -11.032 1.00 88.38 92 GLU A O 1
ATOM 741 N N . PHE A 1 93 ? 8.525 4.309 -10.744 1.00 87.81 93 PHE A N 1
ATOM 742 C CA . PHE A 1 93 ? 9.317 5.508 -10.931 1.00 87.81 93 PHE A CA 1
ATOM 743 C C . PHE A 1 93 ? 10.705 5.146 -11.461 1.00 87.81 93 PHE A C 1
ATOM 745 O O . PHE A 1 93 ? 11.393 4.304 -10.888 1.00 87.81 93 PHE A O 1
ATOM 752 N N . ASN A 1 94 ? 11.143 5.825 -12.525 1.00 87.62 94 ASN A N 1
ATOM 753 C CA . ASN A 1 94 ? 12.457 5.625 -13.146 1.00 87.62 94 ASN A CA 1
ATOM 754 C C . ASN A 1 94 ? 12.772 4.148 -13.442 1.00 87.62 94 ASN A C 1
ATOM 756 O O . ASN A 1 94 ? 13.803 3.626 -13.016 1.00 87.62 94 ASN A O 1
ATOM 760 N N . GLU A 1 95 ? 11.874 3.470 -14.159 1.00 88.81 95 GLU A N 1
ATOM 761 C CA . GLU A 1 95 ? 12.034 2.070 -14.572 1.00 88.81 95 GLU A CA 1
ATOM 762 C C . GLU A 1 95 ? 12.091 1.083 -13.398 1.00 88.81 95 GLU A C 1
ATOM 764 O O . GLU A 1 95 ? 12.406 -0.096 -13.576 1.00 88.81 95 GLU A O 1
ATOM 769 N N . THR A 1 96 ? 11.684 1.520 -12.210 1.00 89.94 96 THR A N 1
ATOM 770 C CA . THR A 1 96 ? 11.678 0.725 -10.987 1.00 89.94 96 THR A CA 1
ATOM 771 C C . THR A 1 96 ? 10.275 0.696 -10.399 1.00 89.94 96 THR A C 1
ATOM 773 O O . THR A 1 96 ? 9.672 1.741 -10.174 1.00 89.94 96 THR A O 1
ATOM 776 N N . ILE A 1 97 ? 9.759 -0.500 -10.123 1.00 90.31 97 ILE A N 1
ATOM 777 C CA . ILE A 1 97 ? 8.500 -0.694 -9.404 1.00 90.31 97 ILE A CA 1
ATOM 778 C C . ILE A 1 97 ? 8.813 -0.940 -7.936 1.00 90.31 97 ILE A C 1
ATOM 780 O O . ILE A 1 97 ? 9.614 -1.810 -7.599 1.00 90.31 97 ILE A O 1
ATOM 784 N N . GLN A 1 98 ? 8.132 -0.198 -7.074 1.00 91.88 98 GLN A N 1
ATOM 785 C CA . GLN A 1 98 ? 8.116 -0.379 -5.636 1.00 91.88 98 GLN A CA 1
ATOM 786 C C . GLN A 1 98 ? 6.727 -0.856 -5.204 1.00 91.88 98 GLN A C 1
ATOM 788 O O . GLN A 1 98 ? 5.728 -0.184 -5.461 1.00 91.88 98 GLN A O 1
ATOM 793 N N . VAL A 1 99 ? 6.664 -2.004 -4.534 1.00 92.75 99 VAL A N 1
ATOM 794 C CA . VAL A 1 99 ? 5.438 -2.541 -3.936 1.00 92.75 99 VAL A CA 1
ATOM 795 C C . VAL A 1 99 ? 5.574 -2.501 -2.424 1.00 92.75 99 VAL A C 1
ATOM 797 O O . VAL A 1 99 ? 6.525 -3.059 -1.885 1.00 92.75 99 VAL A O 1
ATOM 800 N N . GLY A 1 100 ? 4.635 -1.849 -1.742 1.00 92.62 100 GLY A N 1
ATOM 801 C CA . GLY A 1 100 ? 4.597 -1.796 -0.280 1.00 92.62 100 GLY A CA 1
ATOM 802 C C . GLY A 1 100 ? 3.407 -2.557 0.291 1.00 92.62 100 GLY A C 1
ATOM 803 O O . GLY A 1 100 ? 2.290 -2.398 -0.205 1.00 92.62 100 GLY A O 1
ATOM 804 N N . ASN A 1 101 ? 3.635 -3.345 1.345 1.00 92.88 101 ASN A N 1
ATOM 805 C CA . ASN A 1 101 ? 2.602 -4.092 2.062 1.00 92.88 101 ASN A CA 1
ATOM 806 C C . ASN A 1 101 ? 2.430 -3.596 3.511 1.00 92.88 101 ASN A C 1
ATOM 808 O O . ASN A 1 101 ? 3.184 -3.953 4.417 1.00 92.88 101 ASN A O 1
ATOM 812 N N . PHE A 1 102 ? 1.374 -2.823 3.755 1.00 90.19 102 PHE A N 1
ATOM 813 C CA . PHE A 1 102 ? 0.950 -2.396 5.093 1.00 90.19 102 PHE A CA 1
ATOM 814 C C . PHE A 1 102 ? -0.302 -3.135 5.562 1.00 90.19 102 PHE A C 1
ATOM 816 O O . PHE A 1 102 ? -1.128 -2.576 6.285 1.00 90.19 102 PHE A O 1
ATOM 823 N N . LEU A 1 103 ? -0.464 -4.387 5.139 1.00 88.31 103 LEU A N 1
ATOM 824 C CA . LEU A 1 103 ? -1.403 -5.312 5.757 1.00 88.31 103 LEU A CA 1
ATOM 825 C C . LEU A 1 103 ? -0.782 -5.983 6.985 1.00 88.31 103 LEU A C 1
ATOM 827 O O . LEU A 1 103 ? 0.426 -5.940 7.216 1.00 88.31 103 LEU A O 1
ATOM 831 N N . ASP A 1 104 ? -1.645 -6.603 7.777 1.00 86.44 104 ASP A N 1
ATOM 832 C CA . ASP A 1 104 ? -1.339 -7.454 8.932 1.00 86.44 104 ASP A CA 1
ATOM 833 C C . ASP A 1 104 ? -0.905 -8.874 8.536 1.00 86.44 104 ASP A C 1
ATOM 835 O O . ASP A 1 104 ? -0.832 -9.779 9.364 1.00 86.44 104 ASP A O 1
ATOM 839 N N . ARG A 1 105 ? -0.664 -9.095 7.242 1.00 85.81 105 ARG A N 1
ATOM 840 C CA . ARG A 1 105 ? -0.427 -10.411 6.657 1.00 85.81 105 ARG A CA 1
ATOM 841 C C . ARG A 1 105 ? 0.485 -10.320 5.434 1.00 85.81 105 ARG A C 1
ATOM 843 O O . ARG A 1 105 ? 0.531 -9.264 4.793 1.00 85.81 105 ARG A O 1
ATOM 850 N N . PRO A 1 106 ? 1.142 -11.426 5.060 1.00 88.56 106 PRO A N 1
ATOM 851 C CA . PRO A 1 106 ? 1.897 -11.495 3.821 1.00 88.56 106 PRO A CA 1
ATOM 852 C C . PRO A 1 106 ? 0.997 -11.415 2.582 1.00 88.56 106 PRO A C 1
ATOM 854 O O . PRO A 1 106 ? -0.160 -11.848 2.598 1.00 88.56 106 PRO A O 1
ATOM 857 N N . ILE A 1 107 ? 1.557 -10.894 1.493 1.00 88.81 107 ILE A N 1
ATOM 858 C CA . ILE A 1 107 ? 0.962 -10.917 0.153 1.00 88.81 107 ILE A CA 1
ATOM 859 C C . ILE A 1 107 ? 1.891 -11.635 -0.820 1.00 88.81 107 ILE A C 1
ATOM 861 O O . ILE A 1 107 ? 3.109 -11.645 -0.643 1.00 88.81 107 ILE A O 1
ATOM 865 N N . ILE A 1 108 ? 1.310 -12.194 -1.878 1.00 89.62 108 ILE A N 1
ATOM 866 C CA . ILE A 1 108 ? 2.071 -12.806 -2.966 1.00 89.62 108 ILE A CA 1
ATOM 867 C C . ILE A 1 108 ? 2.114 -11.812 -4.119 1.00 89.62 108 ILE A C 1
ATOM 869 O O . ILE A 1 108 ? 1.079 -11.319 -4.559 1.00 89.62 108 ILE A O 1
ATOM 873 N N . ILE A 1 109 ? 3.303 -11.525 -4.624 1.00 90.31 109 ILE A N 1
ATOM 874 C CA . ILE A 1 109 ? 3.503 -10.712 -5.818 1.00 90.31 109 ILE A CA 1
ATOM 875 C C . ILE A 1 109 ? 4.020 -11.641 -6.897 1.00 90.31 109 ILE A C 1
ATOM 877 O O . ILE A 1 109 ? 4.946 -12.408 -6.663 1.00 90.31 109 ILE A O 1
ATOM 881 N N . ASP A 1 110 ? 3.424 -11.580 -8.077 1.00 90.19 110 ASP A N 1
ATOM 882 C CA . ASP A 1 110 ? 3.893 -12.361 -9.207 1.00 90.19 110 ASP A CA 1
ATOM 883 C C . ASP A 1 110 ? 4.186 -11.454 -10.403 1.00 90.19 110 ASP A C 1
ATOM 885 O O . ASP A 1 110 ? 3.291 -10.824 -10.982 1.00 90.19 110 ASP A O 1
ATOM 889 N N . THR A 1 111 ? 5.473 -11.398 -10.735 1.00 89.94 111 THR A N 1
ATOM 890 C CA . THR A 1 111 ? 6.103 -10.570 -11.775 1.00 89.94 111 THR A CA 1
ATOM 891 C C . THR A 1 111 ? 6.403 -11.349 -13.055 1.00 89.94 111 THR A C 1
ATOM 893 O O . THR A 1 111 ? 7.105 -10.844 -13.936 1.00 89.94 111 THR A O 1
ATOM 896 N N . GLY A 1 112 ? 5.904 -12.584 -13.142 1.00 83.75 112 GLY A N 1
ATOM 897 C CA . GLY A 1 112 ? 6.113 -13.489 -14.261 1.00 83.75 112 GLY A CA 1
ATOM 898 C C . GLY A 1 112 ? 5.371 -13.107 -15.546 1.00 83.75 112 GLY A C 1
ATOM 899 O O . GLY A 1 112 ? 4.392 -12.357 -15.543 1.00 83.75 112 GLY A O 1
ATOM 900 N N . ASP A 1 113 ? 5.879 -13.671 -16.643 1.00 80.62 113 ASP A N 1
ATOM 901 C CA . ASP A 1 113 ? 5.333 -13.668 -17.998 1.00 80.62 113 ASP A CA 1
ATOM 902 C C . ASP A 1 113 ? 3.895 -14.231 -18.091 1.00 80.62 113 ASP A C 1
ATOM 904 O O . ASP A 1 113 ? 3.403 -14.904 -17.188 1.00 80.62 113 ASP A O 1
ATOM 908 N N . ALA A 1 114 ? 3.266 -14.169 -19.270 1.00 72.38 114 ALA A N 1
ATOM 909 C CA . ALA A 1 114 ? 2.088 -15.003 -19.561 1.00 72.38 114 ALA A CA 1
ATOM 910 C C . ALA A 1 114 ? 2.401 -16.519 -19.553 1.00 72.38 114 ALA A C 1
ATOM 912 O O . ALA A 1 114 ? 1.489 -17.341 -19.499 1.00 72.38 114 ALA A O 1
ATOM 913 N N . GLN A 1 115 ? 3.685 -16.886 -19.652 1.00 73.31 115 GLN A N 1
ATOM 914 C CA . GLN A 1 115 ? 4.175 -18.268 -19.737 1.00 73.31 115 GLN A CA 1
ATOM 915 C C . GLN A 1 115 ? 5.120 -18.656 -18.590 1.00 73.31 115 GLN A C 1
ATOM 917 O O . GLN A 1 115 ? 5.611 -19.782 -18.565 1.00 73.31 115 GLN A O 1
ATOM 922 N N . SER A 1 116 ? 5.417 -17.739 -17.668 1.00 79.00 116 SER A N 1
ATOM 923 C CA . SER A 1 116 ? 6.342 -17.973 -16.560 1.00 79.00 116 SER A CA 1
ATOM 924 C C . SER A 1 116 ? 5.791 -17.367 -15.277 1.00 79.00 116 SER A C 1
ATOM 926 O O . SER A 1 116 ? 5.065 -16.379 -15.305 1.00 79.00 116 SER A O 1
ATOM 928 N N . TYR A 1 117 ? 6.138 -17.972 -14.147 1.00 82.06 117 TYR A N 1
ATOM 929 C CA . TYR A 1 117 ? 5.782 -17.465 -12.828 1.00 82.06 117 TYR A CA 1
ATOM 930 C C . TYR A 1 117 ? 7.042 -16.983 -12.125 1.00 82.06 117 TYR A C 1
ATOM 932 O O . TYR A 1 117 ? 8.074 -17.653 -12.184 1.00 82.06 117 TYR A O 1
ATOM 940 N N . ASP A 1 118 ? 6.945 -15.839 -11.461 1.00 85.94 118 ASP A N 1
ATOM 941 C CA . ASP A 1 118 ? 8.021 -15.287 -10.642 1.00 85.94 118 ASP A CA 1
ATOM 942 C C . ASP A 1 118 ? 7.407 -14.767 -9.344 1.00 85.94 118 ASP A C 1
ATOM 944 O O . ASP A 1 118 ? 6.956 -13.625 -9.266 1.00 85.94 118 ASP A O 1
ATOM 948 N N . PHE A 1 119 ? 7.281 -15.670 -8.369 1.00 87.38 119 PHE A N 1
ATOM 949 C CA . PHE A 1 119 ? 6.582 -15.418 -7.114 1.00 87.38 119 PHE A CA 1
ATOM 950 C C . PHE A 1 119 ? 7.513 -14.824 -6.060 1.00 87.38 119 PHE A C 1
ATOM 952 O O . PHE A 1 119 ? 8.546 -15.400 -5.722 1.00 87.38 119 PHE A O 1
ATOM 959 N N . HIS A 1 120 ? 7.056 -13.741 -5.444 1.00 88.25 120 HIS A N 1
ATOM 960 C CA . HIS A 1 120 ? 7.691 -13.076 -4.317 1.00 88.25 120 HIS A CA 1
ATOM 961 C C . HIS A 1 120 ? 6.704 -13.026 -3.154 1.00 88.25 120 HIS A C 1
ATOM 963 O O . HIS A 1 120 ? 5.550 -12.636 -3.330 1.00 88.25 120 HIS A O 1
ATOM 969 N N . ASN A 1 121 ? 7.150 -13.410 -1.960 1.00 88.06 121 ASN A N 1
ATOM 970 C CA . ASN A 1 121 ? 6.374 -13.217 -0.737 1.00 88.06 121 ASN A CA 1
ATOM 971 C C . ASN A 1 121 ? 6.798 -11.897 -0.084 1.00 88.06 121 ASN A C 1
ATOM 973 O O . ASN A 1 121 ? 7.993 -11.681 0.126 1.00 88.06 121 ASN A O 1
ATOM 977 N N . LEU A 1 122 ? 5.835 -11.033 0.233 1.00 90.56 122 LEU A N 1
ATOM 978 C CA . LEU A 1 122 ? 6.085 -9.747 0.874 1.00 90.56 122 LEU A CA 1
ATOM 979 C C . LEU A 1 122 ? 5.350 -9.671 2.209 1.00 90.56 122 LEU A C 1
ATOM 981 O O . LEU A 1 122 ? 4.118 -9.627 2.247 1.00 90.56 122 LEU A O 1
ATOM 985 N N . GLU A 1 123 ? 6.112 -9.628 3.299 1.00 89.94 123 GLU A N 1
ATOM 986 C CA . GLU A 1 123 ? 5.573 -9.574 4.657 1.00 89.94 123 GLU A CA 1
ATOM 987 C C . GLU A 1 123 ? 4.835 -8.259 4.934 1.00 89.94 123 GLU A C 1
ATOM 989 O O . GLU A 1 123 ? 5.117 -7.212 4.346 1.00 89.94 123 GLU A O 1
ATOM 994 N N . GLY A 1 124 ? 3.852 -8.330 5.829 1.00 89.06 124 GLY A N 1
ATOM 995 C CA . GLY A 1 124 ? 3.046 -7.186 6.235 1.00 89.06 124 GLY A CA 1
ATOM 996 C C . GLY A 1 124 ? 3.721 -6.353 7.325 1.00 89.06 124 GLY A C 1
ATOM 997 O O . GLY A 1 124 ? 4.217 -6.890 8.313 1.00 89.06 124 GLY A O 1
ATOM 998 N N . CYS A 1 125 ? 3.714 -5.027 7.179 1.00 87.12 125 CYS A N 1
ATOM 999 C CA . CYS A 1 125 ? 4.263 -4.094 8.175 1.00 87.12 125 CYS A CA 1
ATOM 1000 C C . CYS A 1 125 ? 3.219 -3.439 9.079 1.00 87.12 125 CYS A C 1
ATOM 1002 O O . CYS A 1 125 ? 3.555 -2.489 9.793 1.00 87.12 125 CYS A O 1
ATOM 1004 N N . PHE A 1 126 ? 1.962 -3.885 9.052 1.00 82.12 126 PHE A N 1
ATOM 1005 C CA . PHE A 1 126 ? 0.890 -3.209 9.778 1.00 82.12 126 PHE A CA 1
ATOM 1006 C C . PHE A 1 126 ? 1.254 -2.950 11.243 1.00 82.12 126 PHE A C 1
ATOM 1008 O O . PHE A 1 126 ? 1.152 -1.816 11.705 1.00 82.12 126 PHE A O 1
ATOM 1015 N N . ASP A 1 127 ? 1.772 -3.950 11.946 1.00 79.56 127 ASP A N 1
ATOM 1016 C CA . ASP A 1 127 ? 2.086 -3.915 13.379 1.00 79.56 127 ASP A CA 1
ATOM 1017 C C . ASP A 1 127 ? 3.217 -2.936 13.720 1.00 79.56 127 ASP A C 1
ATOM 1019 O O . ASP A 1 127 ? 3.279 -2.403 14.829 1.00 79.56 127 ASP A O 1
ATOM 1023 N N . ARG A 1 128 ? 4.103 -2.678 12.753 1.00 77.81 128 ARG A N 1
ATOM 1024 C CA . ARG A 1 128 ? 5.277 -1.813 12.916 1.00 77.81 128 ARG A CA 1
ATOM 1025 C C . ARG A 1 128 ? 4.932 -0.339 12.790 1.00 77.81 128 ARG A C 1
ATOM 1027 O O . ARG A 1 128 ? 5.636 0.503 13.338 1.00 77.81 128 ARG A O 1
ATOM 1034 N N . VAL A 1 129 ? 3.837 -0.012 12.107 1.00 75.31 129 VAL A N 1
ATOM 1035 C CA . VAL A 1 129 ? 3.365 1.368 11.987 1.00 75.31 129 VAL A CA 1
ATOM 1036 C C . VAL A 1 129 ? 2.555 1.729 13.233 1.00 75.31 129 VAL A C 1
ATOM 1038 O O . VAL A 1 129 ? 1.373 1.387 13.352 1.00 75.31 129 VAL A O 1
ATOM 1041 N N . SER A 1 130 ? 3.196 2.417 14.181 1.00 67.12 130 SER A N 1
ATOM 1042 C CA . SER A 1 130 ? 2.544 2.951 15.378 1.00 67.12 130 SER A CA 1
ATOM 1043 C C . SER A 1 130 ? 1.977 4.351 15.120 1.00 67.12 130 SER A C 1
ATOM 1045 O O . SER A 1 130 ? 2.636 5.242 14.580 1.00 67.12 130 SER A O 1
ATOM 1047 N N . ALA A 1 131 ? 0.717 4.556 15.501 1.00 58.53 131 ALA A N 1
ATOM 1048 C CA . ALA A 1 131 ? 0.069 5.857 15.422 1.00 58.53 131 ALA A CA 1
ATOM 1049 C C . ALA A 1 131 ? 0.379 6.661 16.694 1.00 58.53 131 ALA A C 1
ATOM 1051 O O . ALA A 1 131 ? -0.283 6.484 17.716 1.00 58.53 131 ALA A O 1
ATOM 1052 N N . VAL A 1 132 ? 1.369 7.557 16.654 1.00 55.91 132 VAL A N 1
ATOM 1053 C CA . VAL A 1 132 ? 1.595 8.505 17.757 1.00 55.91 132 VAL A CA 1
ATOM 1054 C C . VAL A 1 132 ? 0.834 9.796 17.464 1.00 55.91 132 VAL A C 1
ATOM 1056 O O . VAL A 1 132 ? 1.315 10.696 16.779 1.00 55.91 132 VAL A O 1
ATOM 1059 N N . VAL A 1 133 ? -0.387 9.898 17.990 1.00 52.12 133 VAL A N 1
ATOM 1060 C CA . VAL A 1 133 ? -1.179 11.134 17.926 1.00 52.12 133 VAL A CA 1
ATOM 1061 C C . VAL A 1 133 ? -0.796 12.018 19.113 1.00 52.12 133 VAL A C 1
ATOM 1063 O O . VAL A 1 133 ? -1.234 11.787 20.241 1.00 52.12 133 VAL A O 1
ATOM 1066 N N . LYS A 1 134 ? 0.027 13.049 18.888 1.00 50.75 134 LYS A N 1
ATOM 1067 C CA . LYS A 1 134 ? 0.324 14.047 19.927 1.00 50.75 134 LYS A CA 1
ATOM 1068 C C . LYS A 1 134 ? -0.850 15.022 20.053 1.00 50.75 134 LYS A C 1
ATOM 1070 O O . LYS A 1 134 ? -1.076 15.878 19.196 1.00 50.75 134 LYS A O 1
ATOM 1075 N N . PHE A 1 135 ? -1.604 14.896 21.145 1.00 41.50 135 PHE A N 1
ATOM 1076 C CA . PHE A 1 135 ? -2.698 15.802 21.501 1.00 41.50 135 PHE A CA 1
ATOM 1077 C C . PHE A 1 135 ? -2.163 17.170 21.952 1.00 41.50 135 PHE A C 1
ATOM 1079 O O . PHE A 1 135 ? -1.953 17.409 23.134 1.00 41.50 135 PHE A O 1
ATOM 1086 N N . ALA A 1 136 ? -1.934 18.060 20.988 1.00 46.56 136 ALA A N 1
ATOM 1087 C CA . ALA A 1 136 ? -1.866 19.519 21.168 1.00 46.56 136 ALA A CA 1
ATOM 1088 C C . ALA A 1 136 ? -1.996 20.281 19.828 1.00 46.56 136 ALA A C 1
ATOM 1090 O O . ALA A 1 136 ? -1.677 21.462 19.763 1.00 46.56 136 ALA A O 1
ATOM 1091 N N . GLY A 1 137 ? -2.450 19.597 18.767 1.00 41.44 137 GLY A N 1
ATOM 1092 C CA . GLY A 1 137 ? -2.753 20.165 17.454 1.00 41.44 137 GLY A CA 1
ATOM 1093 C C . GLY A 1 137 ? -1.560 20.772 16.721 1.00 41.44 137 GLY A C 1
ATOM 1094 O O . GLY A 1 137 ? -1.447 21.984 16.762 1.00 41.44 137 GLY A O 1
ATOM 1095 N N . LEU A 1 138 ? -0.740 19.953 16.030 1.00 45.88 138 LEU A N 1
ATOM 1096 C CA . LEU A 1 138 ? 0.012 20.288 14.785 1.00 45.88 138 LEU A CA 1
ATOM 1097 C C . LEU A 1 138 ? 1.262 19.408 14.519 1.00 45.88 138 LEU A C 1
ATOM 1099 O O . LEU A 1 138 ? 2.144 19.817 13.769 1.00 45.88 138 LEU A O 1
ATOM 1103 N N . SER A 1 139 ? 1.387 18.194 15.067 1.00 4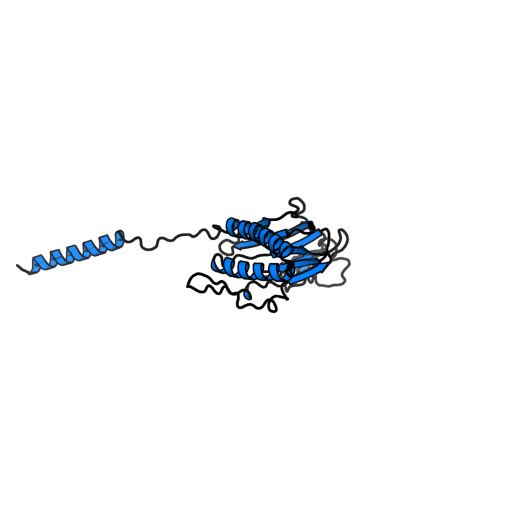7.81 139 SER A N 1
ATOM 1104 C CA . SER A 1 139 ? 2.444 17.288 14.578 1.00 47.81 139 SER A CA 1
ATOM 1105 C C . SER A 1 139 ? 2.013 15.828 14.551 1.00 47.81 139 SER A C 1
ATOM 1107 O O . SER A 1 139 ? 1.605 15.264 15.566 1.00 47.81 139 SER A O 1
ATOM 1109 N N . PHE A 1 140 ? 2.114 15.232 13.363 1.00 50.72 140 PHE A N 1
ATOM 1110 C CA . PHE A 1 140 ? 2.173 13.791 13.173 1.00 50.72 140 PHE A CA 1
ATOM 1111 C C . PHE A 1 140 ? 3.652 13.438 13.056 1.00 50.72 140 PHE A C 1
ATOM 1113 O O . PHE A 1 140 ? 4.330 13.915 12.149 1.00 50.72 140 PHE A O 1
ATOM 1120 N N . SER A 1 141 ? 4.164 12.653 13.997 1.00 53.34 141 SER A N 1
ATOM 1121 C CA . SER A 1 141 ? 5.477 12.030 13.873 1.00 53.34 141 SER A CA 1
ATOM 1122 C C . SER A 1 141 ? 5.265 10.527 13.910 1.00 53.34 141 SER A C 1
ATOM 1124 O O . SER A 1 141 ? 4.706 10.022 14.882 1.00 53.34 141 SER A O 1
ATOM 1126 N N . SER A 1 142 ? 5.685 9.812 12.870 1.00 53.00 142 SER A N 1
ATOM 1127 C CA . SER A 1 142 ? 5.935 8.382 13.009 1.00 53.00 142 SER A CA 1
ATOM 1128 C C . SER A 1 142 ? 7.276 8.229 13.719 1.00 53.00 142 SER A C 1
ATOM 1130 O O . SER A 1 142 ? 8.286 8.719 13.223 1.00 53.00 142 SER A O 1
ATOM 1132 N N . ASP A 1 143 ? 7.300 7.542 14.860 1.00 53.97 143 ASP A N 1
ATOM 1133 C CA . ASP A 1 143 ? 8.564 7.147 15.508 1.00 53.97 143 ASP A CA 1
ATOM 1134 C C . ASP A 1 143 ? 9.248 5.979 14.760 1.00 53.97 143 ASP A C 1
ATOM 1136 O O . ASP A 1 143 ? 10.286 5.484 15.186 1.00 53.97 143 ASP A O 1
ATOM 1140 N N . VAL A 1 144 ? 8.674 5.543 13.632 1.00 57.59 144 VAL A N 1
ATOM 1141 C CA . VAL A 1 144 ? 9.222 4.510 12.750 1.00 57.59 144 VAL A CA 1
ATOM 1142 C C . VAL A 1 144 ? 10.235 5.155 11.812 1.00 57.59 144 VAL A C 1
ATOM 1144 O O . VAL A 1 144 ? 9.871 5.991 10.978 1.00 57.59 144 VAL A O 1
ATOM 1147 N N . ALA A 1 145 ? 11.508 4.781 11.936 1.00 57.72 145 ALA A N 1
ATOM 1148 C CA . ALA A 1 145 ? 12.507 5.174 10.956 1.00 57.72 145 ALA A CA 1
ATOM 1149 C C . ALA A 1 145 ? 12.227 4.431 9.641 1.00 57.72 145 ALA A C 1
ATOM 1151 O O . ALA A 1 145 ? 11.888 3.251 9.649 1.00 57.72 145 ALA A O 1
ATOM 1152 N N . ALA A 1 146 ? 12.427 5.083 8.492 1.00 54.91 146 ALA A N 1
ATOM 1153 C CA . ALA A 1 146 ? 12.246 4.453 7.177 1.00 54.91 146 ALA A CA 1
ATOM 1154 C C . ALA A 1 146 ? 13.110 3.183 6.964 1.00 54.91 146 ALA A C 1
ATOM 1156 O O . ALA A 1 146 ? 12.862 2.418 6.037 1.00 54.91 146 ALA A O 1
ATOM 1157 N N . GLY A 1 147 ? 14.111 2.939 7.821 1.00 57.59 147 GLY A N 1
ATOM 1158 C CA . GLY A 1 147 ? 14.888 1.697 7.842 1.00 57.59 147 GLY A CA 1
ATOM 1159 C C . GLY A 1 147 ? 14.134 0.480 8.397 1.00 57.59 147 GLY A C 1
ATOM 1160 O O . GLY A 1 147 ? 14.419 -0.635 7.974 1.00 57.59 147 GLY A O 1
ATOM 1161 N N . ASP A 1 148 ? 13.135 0.666 9.266 1.00 66.38 148 ASP A N 1
ATOM 1162 C CA . ASP A 1 148 ? 12.467 -0.429 9.999 1.00 66.38 148 ASP A CA 1
ATOM 1163 C C . ASP A 1 148 ? 11.378 -1.158 9.180 1.00 66.38 148 ASP A C 1
ATOM 1165 O O . ASP A 1 148 ? 10.772 -2.137 9.632 1.00 66.38 148 ASP A O 1
ATOM 1169 N N . ILE A 1 149 ? 11.129 -0.672 7.962 1.00 76.38 149 ILE A N 1
ATOM 1170 C CA . ILE A 1 149 ? 10.051 -1.102 7.057 1.00 76.38 149 ILE A CA 1
ATOM 1171 C C . ILE A 1 149 ? 10.567 -1.660 5.727 1.00 76.38 149 ILE A C 1
ATOM 1173 O O . ILE A 1 149 ? 9.776 -1.951 4.838 1.00 76.38 149 ILE A O 1
ATOM 1177 N N . GLN A 1 150 ? 11.883 -1.791 5.541 1.00 76.00 150 GLN A N 1
ATOM 1178 C CA . GLN A 1 150 ? 12.416 -2.298 4.270 1.00 76.00 150 GLN A CA 1
ATOM 1179 C C . GLN A 1 150 ? 11.903 -3.710 3.949 1.00 76.00 150 GLN A C 1
ATOM 1181 O O . GLN A 1 150 ? 11.738 -4.055 2.787 1.00 76.00 150 GLN A O 1
ATOM 1186 N N . GLU A 1 151 ? 11.582 -4.500 4.972 1.00 79.19 151 GLU A N 1
ATOM 1187 C CA . GLU A 1 151 ? 11.091 -5.878 4.839 1.00 79.19 151 GLU A CA 1
ATOM 1188 C C . GLU A 1 151 ? 9.681 -5.989 4.232 1.00 79.19 151 GLU A C 1
ATOM 1190 O O . GLU A 1 151 ? 9.315 -7.057 3.751 1.00 79.19 151 GLU A O 1
ATOM 1195 N N . CYS A 1 152 ? 8.901 -4.905 4.220 1.00 88.75 152 CYS A N 1
ATOM 1196 C CA . CYS A 1 152 ? 7.575 -4.854 3.592 1.00 88.75 152 CYS A CA 1
ATOM 1197 C C . CYS A 1 152 ? 7.546 -4.010 2.320 1.00 88.75 152 CYS A C 1
ATOM 1199 O O . CYS A 1 152 ? 6.469 -3.665 1.829 1.00 88.75 152 CYS A O 1
ATOM 1201 N N . ILE A 1 153 ? 8.721 -3.674 1.786 1.00 92.00 153 ILE A N 1
ATOM 1202 C CA . ILE A 1 153 ? 8.864 -2.978 0.517 1.00 92.00 153 ILE A CA 1
ATOM 1203 C C . ILE A 1 153 ? 9.680 -3.861 -0.421 1.00 92.00 153 ILE A C 1
ATOM 1205 O O . ILE A 1 153 ? 10.866 -4.098 -0.206 1.00 92.00 153 ILE A O 1
ATOM 1209 N N . LEU A 1 154 ? 9.054 -4.314 -1.501 1.00 92.94 154 LEU A N 1
ATOM 1210 C CA . LEU A 1 154 ? 9.733 -5.018 -2.580 1.00 92.94 154 LEU A CA 1
ATOM 1211 C C . LEU A 1 154 ? 10.011 -4.045 -3.723 1.00 92.94 154 LEU A C 1
ATOM 1213 O O . LEU A 1 154 ? 9.146 -3.258 -4.099 1.00 92.94 154 LEU A O 1
ATOM 1217 N N . THR A 1 155 ? 11.215 -4.102 -4.286 1.00 92.75 155 THR A N 1
ATOM 1218 C CA . THR A 1 155 ? 11.605 -3.271 -5.430 1.00 92.75 155 THR A CA 1
ATOM 1219 C C . THR A 1 155 ? 12.145 -4.149 -6.552 1.00 92.75 155 THR A C 1
ATOM 1221 O O . THR A 1 155 ? 13.006 -4.992 -6.306 1.00 92.75 155 THR A O 1
ATOM 1224 N N . PHE A 1 156 ? 11.658 -3.961 -7.778 1.00 92.00 156 PHE A N 1
ATOM 1225 C CA . PHE A 1 156 ? 12.089 -4.722 -8.955 1.00 92.00 156 PHE A CA 1
ATOM 1226 C C . PHE A 1 156 ? 12.018 -3.877 -10.242 1.00 92.00 156 PHE A C 1
ATOM 1228 O O . PHE A 1 156 ? 11.340 -2.847 -10.264 1.00 92.00 156 PHE A O 1
ATOM 1235 N N . PRO A 1 157 ? 12.723 -4.272 -11.322 1.00 91.69 157 PRO A N 1
ATOM 1236 C CA . PRO A 1 157 ? 12.663 -3.571 -12.606 1.00 91.69 157 PRO A CA 1
ATOM 1237 C C . PRO A 1 157 ? 11.243 -3.520 -13.177 1.00 91.69 157 PRO A C 1
ATOM 1239 O O . PRO A 1 157 ? 10.452 -4.437 -12.964 1.00 91.69 157 PRO A O 1
ATOM 1242 N N . THR A 1 158 ? 10.926 -2.478 -13.944 1.00 88.81 158 THR A N 1
ATOM 1243 C CA . THR A 1 158 ? 9.579 -2.289 -14.503 1.00 88.81 158 THR A CA 1
ATOM 1244 C C . THR A 1 158 ? 9.121 -3.470 -15.352 1.00 88.81 158 THR A C 1
ATOM 1246 O O . THR A 1 158 ? 9.846 -3.975 -16.211 1.00 88.81 158 THR A O 1
ATOM 1249 N N . LYS A 1 159 ? 7.875 -3.875 -15.112 1.00 86.00 159 LYS A N 1
ATOM 1250 C CA . LYS A 1 159 ? 7.134 -4.918 -15.818 1.00 86.00 159 LYS A CA 1
ATOM 1251 C C . LYS A 1 159 ? 5.830 -4.333 -16.338 1.00 86.00 159 LYS A C 1
ATOM 1253 O O . LYS A 1 159 ? 5.245 -3.479 -15.682 1.00 86.00 159 LYS A O 1
ATOM 1258 N N . ASP A 1 160 ? 5.360 -4.810 -17.485 1.00 85.12 160 ASP A N 1
ATOM 1259 C CA . ASP A 1 160 ? 4.104 -4.322 -18.071 1.00 85.12 160 ASP A CA 1
ATOM 1260 C C . ASP A 1 160 ? 2.885 -4.753 -17.247 1.00 85.12 160 ASP A C 1
ATOM 1262 O O . ASP A 1 160 ? 1.890 -4.028 -17.158 1.00 85.12 160 ASP A O 1
ATOM 1266 N N . GLN A 1 161 ? 2.974 -5.928 -16.623 1.00 86.56 161 GLN A N 1
ATOM 1267 C CA . GLN A 1 161 ? 1.916 -6.491 -15.808 1.00 86.56 161 GLN A CA 1
ATOM 1268 C C . GLN A 1 161 ? 2.488 -7.116 -14.541 1.00 86.56 161 GLN A C 1
ATOM 1270 O O . GLN A 1 161 ? 3.503 -7.807 -14.574 1.00 86.56 161 GLN A O 1
ATOM 1275 N N . ILE A 1 162 ? 1.800 -6.889 -13.431 1.00 88.88 162 ILE A N 1
ATOM 1276 C CA . ILE A 1 162 ? 2.061 -7.551 -12.158 1.00 88.88 162 ILE A CA 1
ATOM 1277 C C . ILE A 1 162 ? 0.744 -8.044 -11.582 1.00 88.88 162 ILE A C 1
ATOM 1279 O O . ILE A 1 162 ? -0.327 -7.505 -11.885 1.00 88.88 162 ILE A O 1
ATOM 1283 N N . TRP A 1 163 ? 0.818 -9.055 -10.729 1.00 88.38 163 TRP A N 1
ATOM 1284 C CA . TRP A 1 163 ? -0.351 -9.509 -9.999 1.00 88.38 163 TRP A CA 1
ATOM 1285 C C . TRP A 1 163 ? -0.074 -9.579 -8.517 1.00 88.38 163 TRP A C 1
ATOM 1287 O O . TRP A 1 163 ? 0.979 -10.049 -8.096 1.00 88.38 163 TRP A O 1
ATOM 1297 N N . ILE A 1 164 ? -1.061 -9.145 -7.745 1.00 88.69 164 ILE A N 1
ATOM 1298 C CA . ILE A 1 164 ? -1.020 -9.208 -6.294 1.00 88.69 164 ILE A CA 1
ATOM 1299 C C . ILE A 1 164 ? -2.061 -10.220 -5.831 1.00 88.69 164 ILE A C 1
ATOM 1301 O O . ILE A 1 164 ? -3.253 -10.059 -6.091 1.00 88.69 164 ILE A O 1
ATOM 1305 N N . GLY A 1 165 ? -1.599 -11.271 -5.168 1.00 87.25 165 GLY A N 1
ATOM 1306 C CA . GLY A 1 165 ? -2.405 -12.252 -4.463 1.00 87.25 165 GLY A CA 1
ATOM 1307 C C . GLY A 1 165 ? -2.594 -11.822 -3.013 1.00 87.25 165 GLY A C 1
ATOM 1308 O O . GLY A 1 165 ? -1.624 -11.675 -2.268 1.00 87.25 165 GLY A O 1
ATOM 1309 N N . VAL A 1 166 ? -3.848 -11.628 -2.610 1.00 84.56 166 VAL A N 1
ATOM 1310 C CA . VAL A 1 166 ? -4.224 -11.333 -1.224 1.00 84.56 166 VAL A CA 1
ATOM 1311 C C . VAL A 1 166 ? -5.317 -12.304 -0.801 1.00 84.56 166 VAL A C 1
ATOM 1313 O O . VAL A 1 166 ? -6.460 -12.204 -1.268 1.00 84.56 166 VAL A O 1
ATOM 1316 N N . ASP A 1 167 ? -4.958 -13.203 0.115 1.00 82.44 167 ASP A N 1
ATOM 1317 C CA . ASP A 1 167 ? -5.752 -14.366 0.513 1.00 82.44 167 ASP A CA 1
ATOM 1318 C C . ASP A 1 167 ? -6.069 -15.273 -0.701 1.00 82.44 167 ASP A C 1
ATOM 1320 O O . ASP A 1 167 ? -5.171 -15.886 -1.270 1.00 82.44 167 ASP A O 1
ATOM 1324 N N . ASP A 1 168 ? -7.336 -15.356 -1.100 1.00 74.06 168 ASP A N 1
ATOM 1325 C CA . ASP A 1 168 ? -7.878 -16.171 -2.192 1.00 74.06 168 ASP A CA 1
ATOM 1326 C C . ASP A 1 168 ? -8.120 -15.381 -3.492 1.00 74.06 168 ASP A C 1
ATOM 1328 O O . ASP A 1 168 ? -8.591 -15.938 -4.484 1.00 74.06 168 ASP A O 1
ATOM 1332 N N . ALA A 1 169 ? -7.802 -14.083 -3.504 1.00 79.62 169 ALA A N 1
ATOM 1333 C CA . ALA A 1 169 ? -8.082 -13.192 -4.624 1.00 79.62 169 ALA A CA 1
ATOM 1334 C C . ALA A 1 169 ? -6.801 -12.668 -5.281 1.00 79.62 169 ALA A C 1
ATOM 1336 O O . ALA A 1 169 ? -5.872 -12.231 -4.598 1.00 79.62 169 ALA A O 1
ATOM 1337 N N . TRP A 1 170 ? -6.804 -12.645 -6.614 1.00 83.75 170 TRP A N 1
ATOM 1338 C CA . TRP A 1 170 ? -5.739 -12.081 -7.440 1.00 83.75 170 TRP A CA 1
ATOM 1339 C C . TRP A 1 170 ? -6.173 -10.767 -8.082 1.00 83.75 170 TRP A C 1
ATOM 1341 O O . TRP A 1 170 ? -7.290 -10.634 -8.588 1.00 83.75 170 TRP A O 1
ATOM 1351 N N . TYR A 1 171 ? -5.259 -9.801 -8.087 1.00 84.88 171 TYR A N 1
ATOM 1352 C CA . TYR A 1 171 ? -5.492 -8.459 -8.600 1.00 84.88 171 TYR A CA 1
ATOM 1353 C C . TYR A 1 171 ? -4.455 -8.121 -9.672 1.00 84.88 171 TYR A C 1
ATOM 1355 O O . TYR A 1 171 ? -3.277 -7.978 -9.336 1.00 84.88 171 TYR A O 1
ATOM 1363 N N . PRO A 1 172 ? -4.860 -8.015 -10.951 1.00 86.00 172 PRO A N 1
ATOM 1364 C CA . PRO A 1 172 ? -3.964 -7.610 -12.026 1.00 86.00 172 PRO A CA 1
ATOM 1365 C C . PRO A 1 172 ? -3.727 -6.101 -12.007 1.00 86.00 172 PRO A C 1
ATOM 1367 O O . PRO A 1 172 ? -4.666 -5.305 -11.884 1.00 86.00 172 PRO A O 1
ATOM 1370 N N . PHE A 1 173 ? -2.487 -5.707 -12.260 1.00 83.12 173 PHE A N 1
ATOM 1371 C CA . PHE A 1 173 ? -2.113 -4.321 -12.490 1.00 83.12 173 PHE A CA 1
ATOM 1372 C C . PHE A 1 173 ? -1.311 -4.214 -13.774 1.00 83.12 173 PHE A C 1
ATOM 1374 O O . PHE A 1 173 ? -0.309 -4.903 -13.949 1.00 83.12 173 PHE A O 1
ATOM 1381 N N . SER A 1 174 ? -1.761 -3.334 -14.660 1.00 85.88 174 SER A N 1
ATOM 1382 C CA . SER A 1 174 ? -0.971 -2.832 -15.773 1.00 85.88 174 SER A CA 1
ATOM 1383 C C . SER A 1 174 ? -0.234 -1.592 -15.303 1.00 85.88 174 SER A C 1
ATOM 1385 O O . SER A 1 174 ? -0.853 -0.635 -14.838 1.00 85.88 174 SER A O 1
ATOM 1387 N N . VAL A 1 175 ? 1.088 -1.615 -15.399 1.00 79.00 175 VAL A N 1
ATOM 1388 C CA . VAL A 1 175 ? 1.918 -0.529 -14.883 1.00 79.00 175 VAL A CA 1
ATOM 1389 C C . VAL A 1 175 ? 1.840 0.657 -15.838 1.00 79.00 175 VAL A C 1
ATOM 1391 O O . VAL A 1 175 ? 2.209 0.560 -17.009 1.00 79.00 175 VAL A O 1
ATOM 1394 N N . VAL A 1 176 ? 1.350 1.790 -15.337 1.00 77.56 176 VAL A N 1
ATOM 1395 C CA . VAL A 1 176 ? 1.334 3.052 -16.080 1.00 77.56 176 VAL A CA 1
ATOM 1396 C C . VAL A 1 176 ? 2.580 3.842 -15.709 1.00 77.56 176 VAL A C 1
ATOM 1398 O O . VAL A 1 176 ? 2.760 4.233 -14.559 1.00 77.56 176 VAL A O 1
ATOM 1401 N N . ARG A 1 177 ? 3.449 4.077 -16.696 1.00 75.94 177 ARG A N 1
ATOM 1402 C CA . ARG A 1 177 ? 4.739 4.731 -16.455 1.00 75.94 177 ARG A CA 1
ATOM 1403 C C . ARG A 1 177 ? 4.572 6.140 -15.888 1.00 75.94 177 ARG A C 1
ATOM 1405 O O . ARG A 1 177 ? 3.795 6.936 -16.419 1.00 75.94 177 ARG A O 1
ATOM 1412 N N . GLY A 1 178 ? 5.343 6.456 -14.852 1.00 65.94 178 GLY A N 1
ATOM 1413 C CA . GLY A 1 178 ? 5.390 7.766 -14.208 1.00 65.94 178 GLY A CA 1
ATOM 1414 C C . GLY A 1 178 ? 4.141 8.133 -13.403 1.00 65.94 178 GLY A C 1
ATOM 1415 O O . GLY A 1 178 ? 4.011 9.294 -13.014 1.00 65.94 178 GLY A O 1
ATOM 1416 N N . LYS A 1 179 ? 3.222 7.189 -13.153 1.00 68.88 179 LYS A N 1
ATOM 1417 C CA . LYS A 1 179 ? 2.028 7.406 -12.326 1.00 68.88 179 LYS A CA 1
ATOM 1418 C C . LYS A 1 179 ? 1.922 6.339 -11.226 1.00 68.88 179 LYS A C 1
ATOM 1420 O O . LYS A 1 179 ? 1.956 5.148 -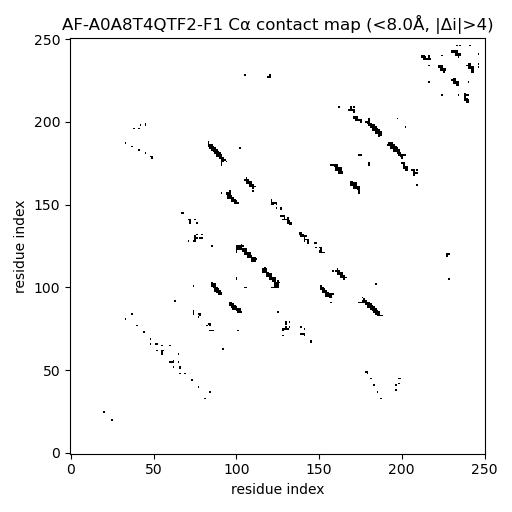11.532 1.00 68.88 179 LYS A O 1
ATOM 1425 N N . PRO A 1 180 ? 1.749 6.725 -9.948 1.00 64.50 180 PRO A N 1
ATOM 1426 C CA . PRO A 1 180 ? 1.492 5.757 -8.886 1.00 64.50 180 PRO A CA 1
ATOM 1427 C C . PRO A 1 180 ? 0.153 5.048 -9.104 1.00 64.50 180 PRO A C 1
ATOM 1429 O O . PRO A 1 180 ? -0.860 5.680 -9.403 1.00 64.50 180 PRO A O 1
ATOM 1432 N N . THR A 1 181 ? 0.150 3.727 -8.931 1.00 68.69 181 THR A N 1
ATOM 1433 C CA . THR A 1 181 ? -1.054 2.891 -8.980 1.00 68.69 181 THR A CA 1
ATOM 1434 C C . THR A 1 181 ? -1.361 2.368 -7.576 1.00 68.69 181 THR A C 1
ATOM 1436 O O . THR A 1 181 ? -0.479 1.933 -6.839 1.00 68.69 181 THR A O 1
ATOM 1439 N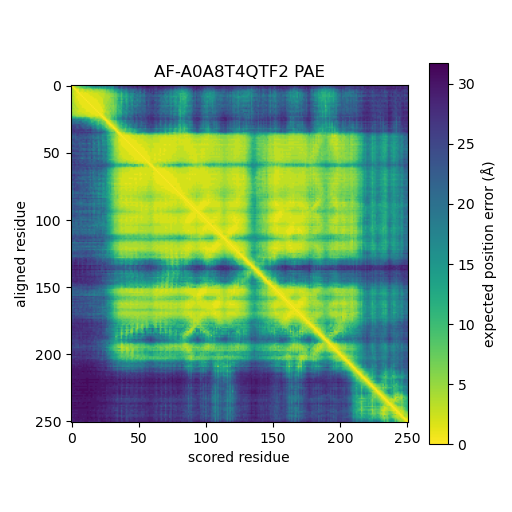 N . LEU A 1 182 ? -2.622 2.418 -7.154 1.00 65.19 182 LEU A N 1
ATOM 1440 C CA . LEU A 1 182 ? -2.968 2.239 -5.749 1.00 65.19 182 LEU A CA 1
ATOM 1441 C C . LEU A 1 182 ? -3.958 1.098 -5.520 1.00 65.19 182 LEU A C 1
ATOM 1443 O O . LEU A 1 182 ? -5.040 1.049 -6.103 1.00 65.19 182 LEU A O 1
ATOM 1447 N N . MET A 1 183 ? -3.652 0.225 -4.564 1.00 65.31 183 MET A N 1
ATOM 1448 C CA . MET A 1 183 ? -4.555 -0.850 -4.174 1.00 65.31 183 MET A CA 1
ATOM 1449 C C . MET A 1 183 ? -4.835 -0.843 -2.671 1.00 65.31 183 MET A C 1
ATOM 1451 O O . MET A 1 183 ? -4.104 -1.411 -1.868 1.00 65.31 183 MET A O 1
ATOM 1455 N N . ILE A 1 184 ? -5.968 -0.286 -2.266 1.00 62.00 184 ILE A N 1
ATOM 1456 C CA . ILE A 1 184 ? -6.339 -0.249 -0.853 1.00 62.00 184 ILE A CA 1
ATOM 1457 C C . ILE A 1 184 ? -7.215 -1.455 -0.51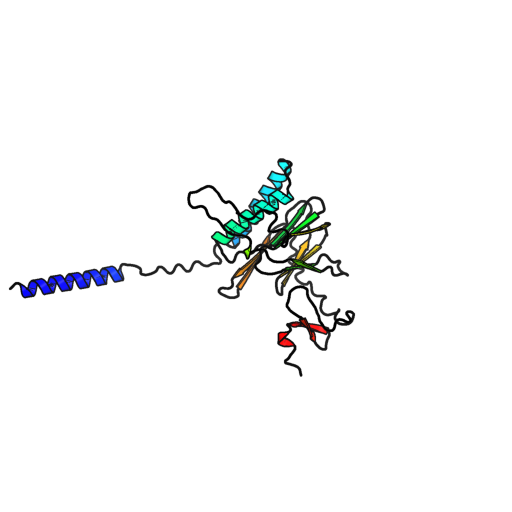9 1.00 62.00 184 ILE A C 1
ATOM 1459 O O . ILE A 1 184 ? -8.372 -1.563 -0.930 1.00 62.00 184 ILE A O 1
ATOM 1463 N N . VAL A 1 185 ? -6.662 -2.379 0.260 1.00 61.88 185 VAL A N 1
ATOM 1464 C CA . VAL A 1 185 ? -7.393 -3.546 0.758 1.00 61.88 185 VAL A CA 1
ATOM 1465 C C . VAL A 1 185 ? -7.730 -3.325 2.221 1.00 61.88 185 VAL A C 1
ATOM 1467 O O . VAL A 1 185 ? -6.835 -3.336 3.060 1.00 61.88 185 VAL A O 1
ATOM 1470 N N . THR A 1 186 ? -9.017 -3.218 2.549 1.00 59.81 186 THR A N 1
ATOM 1471 C CA . THR A 1 186 ? -9.459 -3.262 3.945 1.00 59.81 186 THR A CA 1
ATOM 1472 C C . THR A 1 186 ? -10.265 -4.518 4.213 1.00 59.81 186 THR A C 1
ATOM 1474 O O . THR A 1 186 ? -11.194 -4.896 3.495 1.00 59.81 186 THR A O 1
ATOM 1477 N N . ARG A 1 187 ? -9.881 -5.232 5.267 1.00 59.34 187 ARG A N 1
ATOM 1478 C CA . ARG A 1 187 ? -10.639 -6.384 5.741 1.00 59.34 187 ARG A CA 1
ATOM 1479 C C . ARG A 1 187 ? -11.275 -5.998 7.062 1.00 59.34 187 ARG A C 1
ATOM 1481 O O . ARG A 1 187 ? -10.577 -5.637 8.001 1.00 59.34 187 ARG A O 1
ATOM 1488 N N . GLN A 1 188 ? -12.599 -6.056 7.120 1.00 56.03 188 GLN A N 1
ATOM 1489 C CA . GLN A 1 188 ? -13.344 -5.789 8.338 1.00 56.03 188 GLN A CA 1
ATOM 1490 C C . GLN A 1 188 ? -13.601 -7.126 9.039 1.00 56.03 188 GLN A C 1
ATOM 1492 O O . GLN A 1 188 ? -14.448 -7.912 8.615 1.00 56.03 188 GLN A O 1
ATOM 1497 N N . GLU A 1 189 ? -12.860 -7.404 10.113 1.00 47.97 189 GLU A N 1
ATOM 1498 C CA . GLU A 1 189 ? -13.018 -8.652 10.876 1.00 47.97 189 GLU A CA 1
ATOM 1499 C C . GLU A 1 189 ? -14.366 -8.739 11.604 1.00 47.97 189 GLU A C 1
ATOM 1501 O O . GLU A 1 189 ? -14.881 -9.833 11.804 1.00 47.97 189 GLU A O 1
ATOM 1506 N N . ALA A 1 190 ? -14.994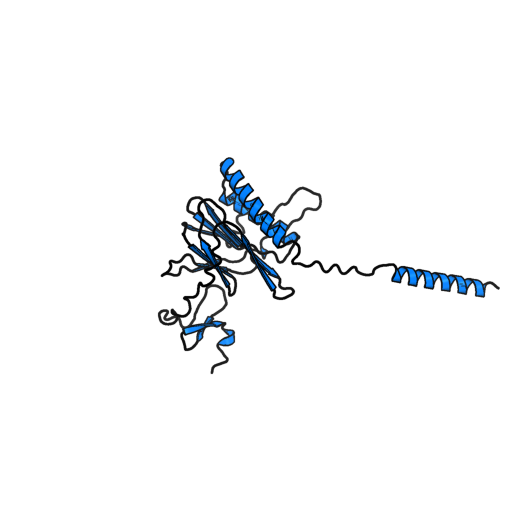 -7.602 11.928 1.00 46.22 190 ALA A N 1
ATOM 1507 C CA . ALA A 1 190 ? -16.213 -7.563 12.739 1.00 46.22 190 ALA A CA 1
ATOM 1508 C C . ALA A 1 190 ? -17.426 -8.300 12.126 1.00 46.22 190 ALA A C 1
ATOM 1510 O O . ALA A 1 190 ? -18.372 -8.598 12.853 1.00 46.22 190 ALA A O 1
ATOM 1511 N N . GLN A 1 191 ? -17.422 -8.582 10.816 1.00 52.25 191 GLN A N 1
ATOM 1512 C CA . GLN A 1 191 ? -18.499 -9.306 10.118 1.00 52.25 191 GLN A CA 1
ATOM 1513 C C . GLN A 1 191 ? -17.998 -10.185 8.955 1.00 52.25 191 GLN A C 1
ATOM 1515 O O . GLN A 1 191 ? -18.770 -10.494 8.052 1.00 52.25 191 GLN A O 1
ATOM 1520 N N . GLU A 1 192 ? -16.706 -10.530 8.922 1.00 58.75 192 GLU A N 1
ATOM 1521 C CA . GLU A 1 192 ? -16.071 -11.264 7.805 1.00 58.75 192 GLU A CA 1
ATOM 1522 C C . GLU A 1 192 ? -16.228 -10.600 6.417 1.00 58.75 192 GLU A C 1
ATOM 1524 O O . GLU A 1 192 ? -15.963 -11.213 5.383 1.00 58.75 192 GLU A O 1
ATOM 1529 N N . GLN A 1 193 ? -16.618 -9.322 6.365 1.00 59.94 193 GLN A N 1
ATOM 1530 C CA . GLN A 1 193 ? -16.788 -8.594 5.113 1.00 59.94 193 GLN A CA 1
ATOM 1531 C C . GLN A 1 193 ? -15.459 -7.978 4.663 1.00 59.94 193 GLN A C 1
ATOM 1533 O O . GLN A 1 193 ? -14.784 -7.249 5.393 1.00 59.94 193 GLN A O 1
ATOM 1538 N N . ARG A 1 194 ? -15.077 -8.262 3.417 1.00 68.94 194 ARG A N 1
ATOM 1539 C CA . ARG A 1 194 ? -13.894 -7.691 2.766 1.00 68.94 194 ARG A CA 1
ATOM 1540 C C . ARG A 1 194 ? -14.321 -6.538 1.860 1.00 68.94 194 ARG A C 1
ATOM 1542 O O . ARG A 1 194 ? -15.123 -6.747 0.950 1.00 68.94 194 ARG A O 1
ATOM 1549 N N . LYS A 1 195 ? -13.753 -5.346 2.063 1.00 71.56 195 LYS A N 1
ATOM 1550 C CA . LYS A 1 195 ? -13.922 -4.198 1.163 1.00 71.56 195 LYS A CA 1
ATOM 1551 C C . LYS A 1 195 ? -12.603 -3.896 0.468 1.00 71.56 195 LYS A C 1
ATOM 1553 O O . LYS A 1 195 ? -11.563 -3.707 1.083 1.00 71.56 195 LYS A O 1
ATOM 1558 N N . VAL A 1 196 ? -12.632 -3.878 -0.856 1.00 70.31 196 VAL A N 1
ATOM 1559 C CA . VAL A 1 196 ? -11.432 -3.618 -1.650 1.00 70.31 196 VAL A CA 1
ATOM 1560 C C . VAL A 1 196 ? -11.684 -2.388 -2.490 1.00 70.31 196 VAL A C 1
ATOM 1562 O O . VAL A 1 196 ? -12.581 -2.385 -3.333 1.00 70.31 196 VAL A O 1
ATOM 1565 N N . PHE A 1 197 ? -10.890 -1.354 -2.248 1.00 73.56 197 PHE A N 1
ATOM 1566 C CA . PHE A 1 197 ? -10.835 -0.170 -3.080 1.00 73.56 197 PHE A CA 1
ATOM 1567 C C . PHE A 1 197 ? -9.611 -0.278 -3.977 1.00 73.56 197 PHE A C 1
ATOM 1569 O O . PHE A 1 197 ? -8.484 -0.451 -3.520 1.00 73.56 197 PHE A O 1
ATOM 1576 N N . ILE A 1 198 ? -9.825 -0.172 -5.280 1.00 72.44 198 ILE A N 1
ATOM 1577 C CA . ILE A 1 198 ? -8.730 -0.181 -6.242 1.00 72.44 198 ILE A CA 1
ATOM 1578 C C . ILE A 1 198 ? -8.805 1.131 -7.000 1.00 72.44 198 ILE A C 1
ATOM 1580 O O . ILE A 1 198 ? -9.817 1.417 -7.644 1.00 72.44 198 ILE A O 1
ATOM 1584 N N . GLY A 1 199 ? -7.755 1.935 -6.859 1.00 66.25 199 GLY A N 1
ATOM 1585 C CA . GLY A 1 199 ? -7.665 3.288 -7.387 1.00 66.25 199 GLY A CA 1
ATOM 1586 C C . GLY A 1 199 ? -6.413 3.486 -8.236 1.00 66.25 199 GLY A C 1
ATOM 1587 O O . GLY A 1 199 ? -5.436 2.753 -8.140 1.00 66.25 199 GLY A O 1
ATOM 1588 N N . GLY A 1 200 ? -6.432 4.505 -9.085 1.00 64.38 200 GLY A N 1
ATOM 1589 C CA . GLY A 1 200 ? -5.321 4.800 -9.988 1.00 64.38 200 GLY A CA 1
ATOM 1590 C C . GLY A 1 200 ? -5.483 4.201 -11.385 1.00 64.38 200 GLY A C 1
ATOM 1591 O O . GLY A 1 200 ? -6.281 3.294 -11.640 1.00 64.38 200 GLY A O 1
ATOM 1592 N N . GLU A 1 201 ? -4.738 4.782 -12.319 1.00 64.50 201 GLU A N 1
ATOM 1593 C CA . GLU A 1 201 ? -4.687 4.356 -13.712 1.00 64.50 201 GLU A CA 1
ATOM 1594 C C . GLU A 1 201 ? -3.825 3.090 -13.797 1.00 64.50 201 GLU A C 1
ATOM 1596 O O . GLU A 1 201 ? -2.645 3.143 -13.486 1.00 64.50 201 GLU A O 1
ATOM 1601 N N . GLY A 1 202 ? -4.403 1.945 -14.172 1.00 64.56 202 GLY A N 1
ATOM 1602 C CA . GLY A 1 202 ? -3.646 0.689 -14.307 1.00 64.56 202 GLY A CA 1
ATOM 1603 C C . GLY A 1 202 ? -4.391 -0.568 -13.865 1.00 64.56 202 GLY A C 1
ATOM 1604 O O . GLY A 1 202 ? -4.014 -1.679 -14.230 1.0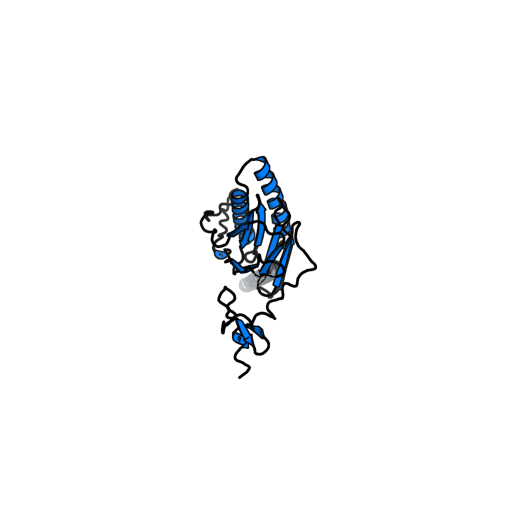0 64.56 202 GLY A O 1
ATOM 1605 N N . PHE A 1 203 ? -5.492 -0.430 -13.124 1.00 71.94 203 PHE A N 1
ATOM 1606 C CA . PHE A 1 203 ? -6.278 -1.593 -12.719 1.00 71.94 203 PHE A CA 1
ATOM 1607 C C . PHE A 1 203 ? -7.095 -2.192 -13.875 1.00 71.94 203 PHE A C 1
ATOM 1609 O O . PHE A 1 203 ? -7.900 -1.510 -14.516 1.00 71.94 203 PHE A O 1
ATOM 1616 N N . VAL A 1 204 ? -6.961 -3.504 -14.083 1.00 72.69 204 VAL A N 1
ATOM 1617 C CA . VAL A 1 204 ? -7.678 -4.243 -15.131 1.00 72.69 204 VAL A CA 1
ATOM 1618 C C . VAL A 1 204 ? -8.881 -4.980 -14.529 1.00 72.69 204 VAL A C 1
ATOM 1620 O O . VAL A 1 204 ? -8.769 -6.100 -14.039 1.00 72.69 204 VAL A O 1
ATOM 1623 N N . ARG A 1 205 ? -10.078 -4.372 -14.597 1.00 65.00 205 ARG A N 1
ATOM 1624 C CA . ARG A 1 205 ? -11.325 -4.939 -14.021 1.00 65.00 205 ARG A CA 1
ATOM 1625 C C . ARG A 1 205 ? -11.709 -6.326 -14.552 1.00 65.00 205 ARG A C 1
ATOM 1627 O O . ARG A 1 205 ? -12.319 -7.095 -13.812 1.00 65.00 205 ARG A O 1
ATOM 1634 N N . ASN A 1 206 ? -11.382 -6.621 -15.811 1.00 57.28 206 ASN A N 1
ATOM 1635 C CA . ASN A 1 206 ? -11.899 -7.784 -16.544 1.00 57.28 206 ASN A CA 1
ATOM 1636 C C . ASN A 1 206 ? -10.964 -9.003 -16.545 1.00 57.28 206 ASN A C 1
ATOM 1638 O O . ASN A 1 206 ? -11.233 -9.955 -17.267 1.00 57.28 206 ASN A O 1
ATOM 1642 N N . ASN A 1 207 ? -9.890 -8.994 -15.753 1.00 57.12 207 ASN A N 1
ATOM 1643 C CA . ASN A 1 207 ? -8.935 -10.100 -15.702 1.00 57.12 207 ASN A CA 1
ATOM 1644 C C . ASN A 1 207 ? -8.702 -10.558 -14.256 1.00 57.12 207 ASN A C 1
ATOM 1646 O O . ASN A 1 207 ? -7.589 -10.523 -13.758 1.00 57.12 207 ASN A O 1
ATOM 1650 N N . ARG A 1 208 ? -9.768 -10.927 -13.534 1.00 54.50 208 ARG A N 1
ATOM 1651 C CA . ARG A 1 208 ? -9.638 -11.457 -12.157 1.00 54.50 208 ARG A CA 1
ATOM 1652 C C . ARG A 1 208 ? -9.013 -12.851 -12.113 1.00 54.50 208 ARG A C 1
ATOM 1654 O O . ARG A 1 208 ? -8.653 -13.332 -11.043 1.00 54.50 208 ARG A O 1
ATOM 1661 N N . ASP A 1 209 ? -8.877 -13.475 -13.274 1.00 56.62 209 ASP A N 1
ATOM 1662 C CA . ASP A 1 209 ? -8.300 -14.789 -13.410 1.00 56.62 209 ASP A CA 1
ATOM 1663 C C . ASP A 1 209 ? -6.765 -14.684 -13.515 1.00 56.62 209 ASP A C 1
ATOM 1665 O O . ASP A 1 209 ? -6.228 -14.574 -14.613 1.00 56.62 209 ASP A O 1
ATOM 1669 N N . ARG A 1 210 ? -6.037 -14.837 -12.393 1.00 57.84 210 ARG A N 1
ATOM 1670 C CA . ARG A 1 210 ? -4.706 -15.491 -12.447 1.00 57.84 210 ARG A CA 1
ATOM 1671 C C . ARG A 1 210 ? -4.676 -16.947 -11.952 1.00 57.84 210 ARG A C 1
ATOM 1673 O O . ARG A 1 210 ? -3.833 -17.292 -11.126 1.00 57.84 210 ARG A O 1
ATOM 1680 N N . PRO A 1 211 ? -5.532 -17.859 -12.444 1.00 50.06 211 PRO A N 1
ATOM 1681 C CA . PRO A 1 211 ? -5.333 -19.284 -12.301 1.00 50.06 211 PRO A CA 1
ATOM 1682 C C . PRO A 1 211 ? -4.550 -19.841 -13.496 1.00 50.06 211 PRO A C 1
ATOM 1684 O O . PRO A 1 211 ? -5.054 -19.966 -14.607 1.00 50.06 211 PRO A O 1
ATOM 1687 N N . GLY A 1 212 ? -3.321 -20.268 -13.215 1.00 47.59 212 GLY A N 1
ATOM 1688 C CA . GLY A 1 212 ? -2.686 -21.401 -13.895 1.00 47.59 212 GLY A CA 1
ATOM 1689 C C . GLY A 1 212 ? -2.015 -22.377 -12.919 1.00 47.59 212 GLY A C 1
ATOM 1690 O O . GLY A 1 212 ? -1.279 -23.261 -13.340 1.00 47.59 212 GLY A O 1
ATOM 1691 N N . LEU A 1 213 ? -2.308 -22.280 -11.614 1.00 49.03 213 LEU A N 1
ATOM 1692 C CA . LEU A 1 213 ? -1.787 -23.202 -10.592 1.00 49.03 213 LEU A CA 1
ATOM 1693 C C . LEU A 1 213 ? -2.345 -24.633 -10.702 1.00 49.03 213 LEU A C 1
ATOM 1695 O O . LEU A 1 213 ? -1.762 -25.550 -10.138 1.00 49.03 213 LEU A O 1
ATOM 1699 N N . ARG A 1 214 ? -3.427 -24.848 -11.465 1.00 41.03 214 ARG A N 1
ATOM 1700 C CA . ARG A 1 214 ? -4.059 -26.169 -11.651 1.00 41.03 214 ARG A CA 1
ATOM 1701 C C . ARG A 1 214 ? -3.262 -27.167 -12.497 1.00 41.03 214 ARG A C 1
ATOM 1703 O O . ARG A 1 214 ? -3.634 -28.327 -12.556 1.00 41.03 214 ARG A O 1
ATOM 1710 N N . SER A 1 215 ? -2.206 -26.742 -13.193 1.00 43.41 215 SER A N 1
ATOM 1711 C CA . SER A 1 215 ? -1.549 -27.594 -14.202 1.00 43.41 215 SER A CA 1
ATOM 1712 C C . SER A 1 215 ? -0.090 -27.945 -13.913 1.00 43.41 215 SER A C 1
ATOM 1714 O O . SER A 1 215 ? 0.565 -28.535 -14.766 1.00 43.41 215 SER A O 1
ATOM 1716 N N . HIS A 1 216 ? 0.463 -27.570 -12.753 1.00 43.19 216 HIS A N 1
ATOM 1717 C CA . HIS A 1 216 ? 1.910 -27.691 -12.498 1.00 43.19 216 HIS A CA 1
ATOM 1718 C C . HIS A 1 216 ? 2.305 -28.607 -11.326 1.00 43.19 216 HIS A C 1
ATOM 1720 O O . HIS A 1 216 ? 3.498 -28.740 -11.054 1.00 43.19 216 HIS A O 1
ATOM 1726 N N . CYS A 1 217 ? 1.368 -29.340 -10.707 1.00 46.41 217 CYS A N 1
ATOM 1727 C CA . CYS A 1 217 ? 1.729 -30.430 -9.779 1.00 46.41 217 CYS A CA 1
ATOM 1728 C C . CYS A 1 217 ? 2.483 -31.587 -10.483 1.00 46.41 217 CYS A C 1
ATOM 1730 O O . CYS A 1 217 ? 3.132 -32.376 -9.807 1.00 46.41 217 CYS A O 1
ATOM 1732 N N . GLU A 1 218 ? 2.438 -31.707 -11.819 1.00 41.03 218 GLU A N 1
ATOM 1733 C CA . GLU A 1 218 ? 3.103 -32.809 -12.541 1.00 41.03 218 GLU A CA 1
ATOM 1734 C C . GLU A 1 218 ? 4.607 -32.599 -12.785 1.00 41.03 218 GLU A C 1
ATOM 1736 O O . GLU A 1 218 ? 5.333 -33.572 -12.984 1.00 41.03 218 GLU A O 1
ATOM 1741 N N . GLN A 1 219 ? 5.100 -31.354 -12.776 1.00 41.56 219 GLN A N 1
ATOM 1742 C CA . GLN A 1 219 ? 6.497 -31.051 -13.137 1.00 41.56 219 GLN A CA 1
ATOM 1743 C C . GLN A 1 219 ? 7.400 -30.720 -11.947 1.00 41.56 219 GLN A C 1
ATOM 1745 O O . GLN A 1 219 ? 8.624 -30.754 -12.078 1.00 41.56 219 GLN A O 1
ATOM 1750 N N . LEU A 1 220 ? 6.829 -30.453 -10.775 1.00 41.78 220 LEU A N 1
ATOM 1751 C CA . LEU A 1 220 ? 7.592 -30.297 -9.545 1.00 41.78 220 LEU A CA 1
ATOM 1752 C C . LEU A 1 220 ? 7.605 -31.649 -8.832 1.00 41.78 220 LEU A C 1
ATOM 1754 O O . LEU A 1 220 ? 6.594 -32.079 -8.289 1.00 41.78 220 LEU A O 1
ATOM 1758 N N . SER A 1 221 ? 8.764 -32.311 -8.775 1.00 39.38 221 SER A N 1
ATOM 1759 C CA . SER A 1 221 ? 9.014 -33.469 -7.898 1.00 39.38 221 SER A CA 1
ATOM 1760 C C . SER A 1 221 ? 9.033 -33.073 -6.410 1.00 39.38 221 SER A C 1
ATOM 1762 O O . SER A 1 221 ? 9.858 -33.549 -5.629 1.00 39.38 221 SER A O 1
ATOM 1764 N N . LEU A 1 222 ? 8.178 -32.130 -6.031 1.00 39.31 222 LEU A N 1
ATOM 1765 C CA . LEU A 1 222 ? 7.973 -31.657 -4.685 1.00 39.31 222 LEU A CA 1
ATOM 1766 C C . LEU A 1 222 ? 6.723 -32.366 -4.189 1.00 39.31 222 LEU A C 1
ATOM 1768 O O . LEU A 1 222 ? 5.613 -32.100 -4.633 1.00 39.31 222 LEU A O 1
ATOM 1772 N N . THR A 1 223 ? 6.891 -33.256 -3.222 1.00 42.19 223 THR A N 1
ATOM 1773 C CA . THR A 1 223 ? 5.808 -33.880 -2.447 1.00 42.19 223 THR A CA 1
ATOM 1774 C C . THR A 1 223 ? 4.985 -32.871 -1.616 1.00 42.19 223 THR A C 1
ATOM 1776 O O . THR A 1 223 ? 4.287 -33.258 -0.684 1.00 42.19 223 THR A O 1
ATOM 1779 N N . SER A 1 224 ? 5.070 -31.574 -1.917 1.00 44.91 224 SER A N 1
ATOM 1780 C CA . SER A 1 224 ? 4.441 -30.469 -1.199 1.00 44.91 224 SER A CA 1
ATOM 1781 C C . SER A 1 224 ? 4.308 -29.251 -2.121 1.00 44.91 224 SER A C 1
ATOM 1783 O O . SER A 1 224 ? 5.318 -28.758 -2.624 1.00 44.91 224 SER A O 1
ATOM 1785 N N . CYS A 1 225 ? 3.085 -28.732 -2.305 1.00 47.25 225 CYS A N 1
ATOM 1786 C CA . CYS A 1 225 ? 2.883 -27.381 -2.835 1.00 47.25 225 CYS A CA 1
ATOM 1787 C C . CYS A 1 225 ? 3.316 -26.404 -1.725 1.00 47.25 225 CYS A C 1
ATOM 1789 O O . CYS A 1 225 ? 2.505 -25.972 -0.902 1.00 47.25 225 CYS A O 1
ATOM 1791 N N . GLU A 1 226 ? 4.605 -26.091 -1.624 1.00 42.66 226 GLU A N 1
ATOM 1792 C CA . GLU A 1 226 ? 5.044 -24.989 -0.769 1.00 42.66 226 GLU A CA 1
ATOM 1793 C C . GLU A 1 226 ? 4.798 -23.676 -1.514 1.00 42.66 226 GLU A C 1
ATOM 1795 O O . GLU A 1 226 ? 5.597 -23.252 -2.343 1.00 42.66 226 GLU A O 1
ATOM 1800 N N . LEU A 1 227 ? 3.664 -23.030 -1.228 1.00 46.72 227 LEU A N 1
ATOM 1801 C CA . LEU A 1 227 ? 3.568 -21.587 -1.416 1.00 46.72 227 LEU A CA 1
ATOM 1802 C C . LEU A 1 227 ? 4.287 -20.922 -0.236 1.00 46.72 227 LEU A C 1
ATOM 1804 O O . LEU A 1 227 ? 4.059 -21.270 0.925 1.00 46.72 227 LEU A O 1
ATOM 1808 N N . ALA A 1 228 ? 5.197 -20.001 -0.548 1.00 40.94 228 ALA A N 1
ATOM 1809 C CA . ALA A 1 228 ? 5.969 -19.255 0.435 1.00 40.94 228 ALA A CA 1
ATOM 1810 C C . ALA A 1 228 ? 5.026 -18.494 1.385 1.00 40.94 228 ALA A C 1
ATOM 1812 O O . ALA A 1 228 ? 4.277 -17.624 0.950 1.00 40.94 228 ALA A O 1
ATOM 1813 N N . GLY A 1 229 ? 5.058 -18.860 2.672 1.00 41.69 229 GLY A N 1
ATOM 1814 C CA . GLY A 1 229 ? 4.233 -18.264 3.728 1.00 41.69 229 GLY A CA 1
ATOM 18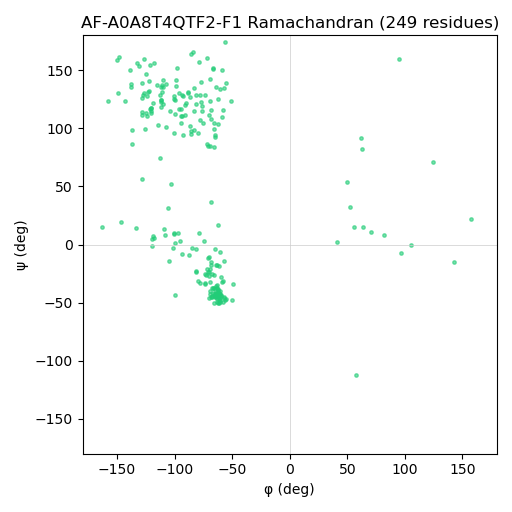15 C C . GLY A 1 229 ? 3.387 -19.286 4.491 1.00 41.69 229 GLY A C 1
ATOM 1816 O O . GLY A 1 229 ? 2.177 -19.316 4.328 1.00 41.69 229 GLY A O 1
ATOM 1817 N N . ASN A 1 230 ? 4.029 -20.122 5.321 1.00 40.50 230 ASN A N 1
ATOM 1818 C CA . ASN A 1 230 ? 3.506 -20.972 6.419 1.00 40.50 230 ASN A CA 1
ATOM 1819 C C . ASN A 1 230 ? 2.177 -21.761 6.275 1.00 40.50 230 ASN A C 1
ATOM 1821 O O . ASN A 1 230 ? 1.785 -22.457 7.213 1.00 40.50 230 ASN A O 1
ATOM 1825 N N . ARG A 1 231 ? 1.491 -21.735 5.133 1.00 44.28 231 ARG A N 1
ATOM 1826 C CA . ARG A 1 231 ? 0.338 -22.578 4.820 1.00 44.28 231 ARG A CA 1
ATOM 1827 C C . ARG A 1 231 ? 0.791 -23.610 3.805 1.00 44.28 231 ARG A C 1
ATOM 1829 O O . ARG A 1 231 ? 0.912 -23.3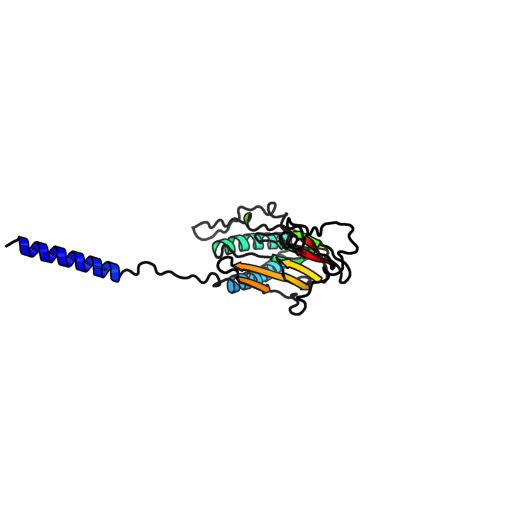17 2.620 1.00 44.28 231 ARG A O 1
ATOM 1836 N N . ARG A 1 232 ? 1.054 -24.828 4.280 1.00 47.25 232 ARG A N 1
ATOM 1837 C CA . ARG A 1 232 ? 1.311 -25.958 3.386 1.00 47.25 232 ARG A CA 1
ATOM 1838 C C . ARG A 1 232 ? 0.045 -26.188 2.563 1.00 47.25 232 ARG A C 1
ATOM 1840 O O . ARG A 1 232 ? -1.043 -26.335 3.117 1.00 47.25 232 ARG A O 1
ATOM 1847 N N . LEU A 1 233 ? 0.174 -26.189 1.248 1.00 50.91 233 LEU A N 1
ATOM 1848 C CA . LEU A 1 233 ? -0.850 -26.720 0.364 1.00 50.91 233 LEU A CA 1
ATOM 1849 C C . LEU A 1 233 ? -0.396 -28.135 -0.015 1.00 50.91 233 LEU A C 1
ATOM 1851 O O . LEU A 1 233 ? 0.801 -28.383 -0.188 1.00 50.91 233 LEU A O 1
ATOM 1855 N N . CYS A 1 234 ? -1.314 -29.091 -0.105 1.00 51.19 234 CYS A N 1
ATOM 1856 C CA . CYS A 1 234 ? -0.980 -30.419 -0.626 1.00 51.19 234 CYS A CA 1
ATOM 1857 C C . CYS A 1 234 ? -1.638 -30.599 -1.993 1.00 51.19 234 CYS A C 1
ATOM 1859 O O . CYS A 1 234 ? -2.767 -30.149 -2.193 1.00 51.19 234 CYS A O 1
ATOM 1861 N N . CYS A 1 235 ? -0.929 -31.245 -2.926 1.00 52.41 235 CYS A N 1
ATOM 1862 C CA . CYS A 1 235 ? -1.544 -31.713 -4.168 1.00 52.41 235 CYS A CA 1
ATOM 1863 C C . CYS A 1 235 ? -2.497 -32.865 -3.807 1.00 52.41 235 CYS A C 1
ATOM 1865 O O . CYS A 1 235 ? -2.068 -33.859 -3.214 1.00 52.41 235 CYS A O 1
ATOM 1867 N N . VAL A 1 236 ? -3.771 -32.743 -4.169 1.00 56.72 236 VAL A N 1
ATOM 1868 C CA . VAL A 1 236 ? -4.725 -33.863 -4.164 1.00 56.72 236 VAL A CA 1
ATOM 1869 C C . VAL A 1 236 ? -4.480 -34.712 -5.417 1.00 56.72 236 VAL A C 1
ATOM 1871 O O . VAL A 1 236 ? -3.925 -34.221 -6.408 1.00 56.72 236 VAL A O 1
ATOM 1874 N N . ARG A 1 237 ? -4.873 -35.996 -5.399 1.00 44.66 237 ARG A N 1
ATOM 1875 C CA . ARG A 1 237 ? -5.035 -36.767 -6.647 1.00 44.66 237 ARG A CA 1
ATOM 1876 C C . ARG A 1 237 ? -5.927 -35.930 -7.569 1.00 44.66 237 ARG A C 1
ATOM 1878 O O . ARG A 1 237 ? -6.993 -35.539 -7.127 1.00 44.66 237 ARG A O 1
ATOM 1885 N N . ASP A 1 238 ? -5.443 -35.628 -8.773 1.00 55.47 238 ASP A N 1
ATOM 1886 C CA . ASP A 1 238 ? -6.009 -34.712 -9.791 1.00 55.47 238 ASP A CA 1
ATOM 1887 C C . ASP A 1 238 ? -5.288 -33.358 -9.945 1.00 55.47 238 ASP A C 1
ATOM 1889 O O . ASP A 1 238 ? -5.628 -32.581 -10.833 1.00 55.47 238 ASP A O 1
ATOM 1893 N N . GLY A 1 239 ? -4.225 -33.094 -9.175 1.00 55.25 239 GLY A N 1
ATOM 1894 C CA . GLY A 1 239 ? -3.317 -31.965 -9.438 1.00 55.25 239 GLY A CA 1
ATOM 1895 C C . GLY A 1 239 ? -3.796 -30.605 -8.919 1.00 55.25 239 GLY A C 1
ATOM 1896 O O . GLY A 1 239 ? -3.152 -29.590 -9.182 1.00 55.25 239 GLY A O 1
ATOM 1897 N N . ASP A 1 240 ? -4.878 -30.584 -8.142 1.00 51.44 240 ASP A N 1
ATOM 1898 C CA . ASP A 1 240 ? -5.340 -29.399 -7.422 1.00 51.44 240 ASP A CA 1
ATOM 1899 C C . ASP A 1 240 ? -4.546 -29.233 -6.105 1.00 51.44 240 ASP A C 1
ATOM 1901 O O . ASP A 1 240 ? -4.441 -30.167 -5.306 1.00 51.44 240 ASP A O 1
ATOM 1905 N N . CYS A 1 241 ? -3.987 -28.042 -5.847 1.00 54.41 241 CYS A N 1
ATOM 1906 C CA . CYS A 1 241 ? -3.424 -27.702 -4.533 1.00 54.41 241 CYS A CA 1
ATOM 1907 C C . CYS A 1 241 ? -4.569 -27.261 -3.598 1.00 54.41 241 CYS A C 1
ATOM 1909 O O . CYS A 1 241 ? -5.241 -26.264 -3.871 1.00 54.41 241 CYS A O 1
ATOM 1911 N N . VAL A 1 242 ? -4.766 -27.954 -2.472 1.00 53.66 242 VAL A N 1
ATOM 1912 C CA . VAL A 1 242 ? -5.766 -27.597 -1.445 1.00 53.66 242 VAL A CA 1
ATOM 1913 C C . VAL A 1 242 ? -5.109 -27.268 -0.097 1.00 53.66 242 VAL A C 1
ATOM 1915 O O . VAL A 1 242 ? -3.991 -27.721 0.171 1.00 53.66 242 VAL A O 1
ATOM 1918 N N . PRO A 1 243 ? -5.768 -26.477 0.775 1.00 54.09 243 PRO A N 1
ATOM 1919 C CA . PRO A 1 243 ? -5.276 -26.188 2.125 1.00 54.09 243 PRO A CA 1
ATOM 1920 C C . PRO A 1 243 ? -4.998 -27.459 2.939 1.00 54.09 243 PRO A C 1
ATOM 1922 O O . PRO A 1 243 ? -5.809 -28.383 2.921 1.00 54.09 243 PRO A O 1
ATOM 1925 N N . GLN A 1 244 ? -3.895 -27.488 3.705 1.00 49.41 244 GLN A N 1
ATOM 1926 C CA . GLN A 1 244 ? -3.441 -28.673 4.460 1.00 49.41 244 GLN A CA 1
ATOM 1927 C C . GLN A 1 244 ? -4.529 -29.353 5.309 1.00 49.41 244 GLN A C 1
ATOM 1929 O O . GLN A 1 244 ? -4.506 -30.569 5.483 1.00 49.41 244 GLN A O 1
ATOM 1934 N N . TYR A 1 245 ? -5.474 -28.585 5.861 1.00 50.94 245 TYR A N 1
ATOM 1935 C CA . TYR A 1 245 ? -6.536 -29.122 6.716 1.00 50.94 245 TYR A CA 1
ATOM 1936 C C . TYR A 1 245 ? -7.570 -29.962 5.946 1.00 50.94 245 TYR A C 1
ATOM 1938 O O . TYR A 1 245 ? -8.155 -30.861 6.536 1.00 50.94 245 TYR A O 1
ATOM 1946 N N . ASN A 1 246 ? -7.726 -29.750 4.634 1.00 50.41 246 ASN A N 1
ATOM 1947 C CA . ASN A 1 246 ? -8.598 -30.558 3.770 1.00 50.41 246 ASN A CA 1
ATOM 1948 C C . ASN A 1 246 ? -7.912 -31.831 3.247 1.00 50.41 246 ASN A C 1
ATOM 1950 O O . ASN A 1 246 ? -8.526 -32.622 2.544 1.00 50.41 246 ASN A O 1
ATOM 1954 N N . CYS A 1 247 ? -6.632 -32.039 3.566 1.00 53.12 247 CYS A N 1
ATOM 1955 C CA . CYS A 1 247 ? -5.844 -33.141 3.010 1.00 53.12 247 CYS A CA 1
ATOM 1956 C C . CYS A 1 247 ? -5.962 -34.444 3.816 1.00 53.12 247 CYS A C 1
ATOM 1958 O O . CYS A 1 247 ? -5.433 -35.464 3.390 1.00 53.12 247 CYS A O 1
ATOM 1960 N N . MET A 1 248 ? -6.591 -34.412 4.997 1.00 48.66 248 MET A N 1
ATOM 1961 C CA . MET A 1 248 ? -6.673 -35.565 5.905 1.00 48.66 248 MET A CA 1
ATOM 1962 C C . MET A 1 248 ? -8.020 -36.303 5.875 1.00 48.66 248 MET A C 1
ATOM 1964 O O . MET A 1 248 ? -8.149 -37.309 6.566 1.00 48.66 248 MET A O 1
ATOM 1968 N N . GLU A 1 249 ? -9.015 -35.836 5.110 1.00 48.81 249 GLU A N 1
ATOM 1969 C CA . GLU A 1 249 ? -10.354 -36.457 5.091 1.00 48.81 249 GLU A CA 1
ATOM 1970 C C . GLU A 1 249 ? -10.559 -37.511 3.990 1.00 48.81 249 GLU A C 1
ATOM 1972 O O . GLU A 1 249 ? -11.544 -38.243 4.033 1.00 48.81 249 GLU A O 1
ATOM 1977 N N . GLU A 1 250 ? -9.615 -37.673 3.059 1.00 45.38 250 GLU A N 1
ATOM 1978 C CA . GLU A 1 250 ? -9.669 -38.714 2.023 1.00 45.38 250 GLU A CA 1
ATOM 1979 C C . GLU A 1 250 ? -8.558 -39.754 2.235 1.00 45.38 250 GLU A C 1
ATOM 1981 O O . GLU A 1 250 ? -7.531 -39.756 1.554 1.00 45.38 250 GLU A O 1
ATOM 1986 N N . GLY A 1 251 ? -8.752 -40.613 3.242 1.00 42.62 251 GLY A N 1
ATOM 1987 C CA . GLY A 1 251 ? -7.974 -41.837 3.472 1.00 42.62 251 GLY A CA 1
ATOM 1988 C C . GLY A 1 251 ? -8.726 -43.078 3.016 1.00 42.62 251 GLY A C 1
ATOM 1989 O O . GLY A 1 251 ? -9.893 -43.228 3.438 1.00 42.62 251 GLY A O 1
#

Radius of gyration: 26.44 Å; Cα contacts (8 Å, |Δi|>4): 382; chains: 1; bounding box: 63×62×82 Å

Foldseek 3Di:
DPVVVVVVVVVVVVVVVVVVVVPDPPDPPPPPVLPPCLVVLQVCCQVVLQVQLVVCVVVVHDSVVSSLVVVLLSLLVVCVVRVQWWWWWWDADPQKIKIFGQHCAWKWKWQDDVPDTDIDIQGHCVVVRHNDDPPPPDDTDGPDDSVNRVSRMDMDGDGQWMWMGDPPWIWIWGDDHSWIWTKTWGQDPVVRDTDIDGDDDTTDPPPRDPDPQQPCPVPDPDQWPDDPGPFTFGQDVNRDTHTPVVVPPPD

pLDDT: mean 72.48, std 17.53, range [39.31, 96.38]

Mean predicted aligned error: 13.95 Å

Secondary structure (DSSP, 8-state):
-HHHHHHHHHHHHHHHHHHHHHHS---------TTTTHHHHHHHHHHHHHHHHHHHHHHT--HHHHHHHHHHHHHHHHHHH-TT---EEEEEETTEEEEEE-SSS-EEEE---SS---EEEE---GGG----B-TTSS-B-----TTTTGGGEEEEE--SEEEEEETTEEEEEEPPTTS-EEEEEEEEGGGTEEEEEEESTTB-TT------GGG-TTT---SSEE-SSS-EEEEPTTS-EEEGGGGSS--

Nearest PDB structures (foldseek):
  7sko-assembly2_B  TM=7.695E-01  e=1.726E-02  synthetic construct
  7skn-assembly1_B  TM=7.324E-01  e=2.705E-02  synthetic construct
  3p24-assembly1_A  TM=3.939E-01  e=4.245E+00  Bacteroides fragilis
  6jkv-assembly1_A  TM=3.369E-01  e=9.320E+00  Pseudomonas aeruginosa
  3p24-assembly3_C  TM=3.911E-01  e=7.875E+00  Bacteroides fragilis